Protein AF-A0AAD5LYL3-F1 (afdb_monomer_lite)

Organism: Pythium insidiosum (NCBI:txid114742)

pLDDT: mean 83.2, std 14.3, range [40.5, 97.5]

Foldseek 3Di:
DLLLAQQAQVSVCVNCCQLQPQQWDGKGFPAWDDQDPVFNFWTKTWMKTWTQFLDNPAFTEIFTWIKIKHKDFDCPDPDDPDDPDTPPWMKIWIWIWGDDDPPDDDDDVVNSYDYWTWHRWTWMWTQDPDDRDIDIDTDTDIDDPPDPDDDPRNVSVVVSSVVSNVCVVVVVVVVVVVPDDDQDVVQVPPPDPDRPVVVVVVVVVD

Secondary structure (DSSP, 8-state):
-TTT---SHHHHHHHHHHHHGGGEEEEEEEEEPPPPSS-TT-EEEEEEEEE--SSTTSPEEEEEEEEEEEEEEEESSTT-TT---EEEEEEEEEEEEE---TT-PPPPGGG-EEE-EE-SEEEEEEE-SSTT-EEEEEE--EE-TT-SS--HHHHHHHHHHHHHHTTHHHHHHHHHHHHS----TTTT--BTTB-HHHHHHHHTT-

Sequence (206 aa):
MNLLKMDSTAKMRDVMGEIFGTMFLDGVVLYKSKDSATRSHESLSVNWMALQSSKPHLPHRDYVFLRYGDVFEKNADNGSVYGSSGSGLYVGASIWESIELDGCAPLPASQNVVRLRLRRCGIVVEEMNHEDSLKISLFLSESHSGRATVSSLTKQWMTKMVSCVTMISDIMVSKALASQNILTKKQFVKDGITCHICQVLRDEER

Structure (mmCIF, N/CA/C/O backbone):
data_AF-A0AAD5LYL3-F1
#
_entry.id   AF-A0AAD5LYL3-F1
#
loop_
_atom_site.group_PDB
_atom_site.id
_atom_site.type_symbol
_atom_site.label_atom_id
_atom_site.label_alt_id
_atom_site.label_comp_id
_atom_site.label_asym_id
_atom_site.label_entity_id
_atom_site.label_seq_id
_atom_site.pdbx_PDB_ins_code
_atom_site.Cartn_x
_atom_site.Cartn_y
_atom_site.Cartn_z
_atom_site.occupancy
_atom_site.B_iso_or_equiv
_atom_site.auth_seq_id
_atom_site.auth_comp_id
_atom_site.auth_asym_id
_atom_site.auth_atom_id
_atom_site.pdbx_PDB_model_num
ATOM 1 N N . MET A 1 1 ? -10.529 0.053 13.237 1.00 53.41 1 MET A N 1
ATOM 2 C CA . MET A 1 1 ? -9.446 0.381 12.274 1.00 53.41 1 MET A CA 1
ATOM 3 C C . MET A 1 1 ? -8.911 -0.861 11.540 1.00 53.41 1 MET A C 1
ATOM 5 O O . MET A 1 1 ? -7.722 -1.154 11.583 1.00 53.41 1 MET A O 1
ATOM 9 N N . ASN A 1 2 ? -9.768 -1.593 10.818 1.00 63.22 2 ASN A N 1
ATOM 10 C CA . ASN A 1 2 ? -9.350 -2.818 10.111 1.00 63.22 2 ASN A CA 1
ATOM 11 C C . ASN A 1 2 ? -8.622 -2.548 8.785 1.00 63.22 2 ASN A C 1
ATOM 13 O O . ASN A 1 2 ? -7.826 -3.380 8.369 1.00 63.22 2 ASN A O 1
ATOM 17 N N . LEU A 1 3 ? -8.849 -1.383 8.163 1.00 71.69 3 LEU A N 1
ATOM 18 C CA . LEU A 1 3 ? -8.197 -0.983 6.909 1.00 71.69 3 LEU A CA 1
ATOM 19 C C . LEU A 1 3 ? -6.682 -0.897 7.037 1.00 71.69 3 LEU A C 1
ATOM 21 O O . LEU A 1 3 ? -5.964 -1.262 6.115 1.00 71.69 3 LEU A O 1
ATOM 25 N N . LEU A 1 4 ? -6.181 -0.451 8.191 1.00 76.81 4 LEU A N 1
ATOM 26 C CA . LEU A 1 4 ? -4.746 -0.405 8.367 1.00 76.81 4 LEU A CA 1
ATOM 27 C C . LEU A 1 4 ? -4.190 -1.818 8.495 1.00 76.81 4 LEU A C 1
ATOM 29 O O . LEU A 1 4 ? -3.131 -2.030 7.958 1.00 76.81 4 LEU A O 1
ATOM 33 N N . LYS A 1 5 ? -4.837 -2.828 9.083 1.00 83.50 5 LYS A N 1
ATOM 34 C CA . LYS A 1 5 ? -4.205 -4.143 9.334 1.00 83.50 5 LYS A CA 1
ATOM 35 C C . LYS A 1 5 ? -4.294 -5.094 8.117 1.00 83.50 5 LYS A C 1
ATOM 37 O O . LYS A 1 5 ? -5.344 -5.664 7.838 1.00 83.50 5 LYS A O 1
ATOM 42 N N . MET A 1 6 ? -3.174 -5.315 7.417 1.00 87.44 6 MET A N 1
ATOM 43 C CA . MET A 1 6 ? -3.077 -6.078 6.150 1.00 87.44 6 MET A CA 1
ATOM 44 C C . MET A 1 6 ? -2.214 -7.336 6.316 1.00 87.44 6 MET A C 1
ATOM 46 O O . MET A 1 6 ? -1.226 -7.543 5.624 1.00 87.44 6 MET A O 1
ATOM 50 N N . ASP A 1 7 ? -2.571 -8.160 7.292 1.00 85.75 7 ASP A N 1
ATOM 51 C CA . ASP A 1 7 ? -1.733 -9.268 7.774 1.00 85.75 7 ASP A CA 1
ATOM 52 C C . ASP A 1 7 ? -1.762 -10.534 6.909 1.00 85.75 7 ASP A C 1
ATOM 54 O O . ASP A 1 7 ? -1.005 -11.471 7.153 1.00 85.75 7 ASP A O 1
ATOM 58 N N . SER A 1 8 ? -2.684 -10.609 5.951 1.00 93.12 8 SER A N 1
ATOM 59 C CA . SER A 1 8 ? -2.835 -11.748 5.049 1.00 93.12 8 SER A CA 1
ATOM 60 C C . SER A 1 8 ? -2.974 -11.267 3.615 1.00 93.12 8 SER A C 1
ATOM 62 O O . SER A 1 8 ? -3.476 -10.170 3.370 1.00 93.12 8 SER A O 1
ATOM 64 N N . THR A 1 9 ? -2.588 -12.112 2.660 1.00 96.25 9 THR A N 1
ATOM 65 C CA . THR A 1 9 ? -2.711 -11.815 1.225 1.00 96.25 9 THR A CA 1
ATOM 66 C C . THR A 1 9 ? -4.135 -11.419 0.837 1.00 96.25 9 THR A C 1
ATOM 68 O O . THR A 1 9 ? -4.321 -10.463 0.094 1.00 96.25 9 THR A O 1
ATOM 71 N N . ALA A 1 10 ? -5.152 -12.087 1.392 1.00 94.94 10 ALA A N 1
ATOM 72 C CA . ALA A 1 10 ? -6.547 -11.736 1.138 1.00 94.94 10 ALA A CA 1
ATOM 73 C C . ALA A 1 10 ? -6.883 -10.314 1.620 1.00 94.94 10 ALA A C 1
ATOM 75 O O . ALA A 1 10 ? -7.434 -9.529 0.856 1.00 94.94 10 ALA A O 1
ATOM 76 N N . LYS A 1 11 ? -6.493 -9.954 2.853 1.00 92.00 11 LYS A N 1
ATOM 77 C CA . LYS A 1 11 ? -6.729 -8.608 3.401 1.00 92.00 11 LYS A CA 1
ATOM 78 C C . LYS A 1 11 ? -5.933 -7.536 2.665 1.00 92.00 11 LYS A C 1
ATOM 80 O O . LYS A 1 11 ? -6.444 -6.447 2.451 1.00 92.00 11 LYS A O 1
ATOM 85 N N . MET A 1 12 ? -4.693 -7.833 2.284 1.00 93.50 12 MET A N 1
ATOM 86 C CA . MET A 1 12 ? -3.868 -6.913 1.507 1.00 93.50 12 MET A CA 1
ATOM 87 C C . MET A 1 12 ? -4.504 -6.624 0.146 1.00 93.50 12 MET A C 1
ATOM 89 O O . MET A 1 12 ? -4.620 -5.461 -0.221 1.00 93.50 12 MET A O 1
ATOM 93 N N . ARG A 1 13 ? -4.932 -7.662 -0.583 1.00 95.69 13 ARG A N 1
ATOM 94 C CA . ARG A 1 13 ? -5.602 -7.508 -1.883 1.00 95.69 13 ARG A CA 1
ATOM 95 C C . ARG A 1 13 ? -6.898 -6.725 -1.770 1.00 95.69 13 ARG A C 1
ATOM 97 O O . ARG A 1 13 ? -7.132 -5.849 -2.589 1.00 95.69 13 ARG A O 1
ATOM 104 N N . ASP A 1 14 ? -7.695 -7.023 -0.750 1.00 91.81 14 ASP A N 1
ATOM 105 C CA . ASP A 1 14 ? -8.941 -6.317 -0.467 1.00 91.81 14 ASP A CA 1
ATOM 106 C C . ASP A 1 14 ? -8.685 -4.824 -0.208 1.00 91.81 14 ASP A C 1
ATOM 108 O O . ASP A 1 14 ? -9.160 -3.966 -0.944 1.00 91.81 14 ASP A O 1
ATOM 112 N N . VAL A 1 15 ? -7.835 -4.500 0.770 1.00 90.38 15 VAL A N 1
ATOM 113 C CA . VAL A 1 15 ? -7.552 -3.109 1.154 1.00 90.38 15 VAL A CA 1
ATOM 114 C C . VAL A 1 15 ? -6.852 -2.331 0.039 1.00 90.38 15 VAL A C 1
ATOM 116 O O . VAL A 1 15 ? -7.272 -1.227 -0.293 1.00 90.38 15 VAL A O 1
ATOM 119 N N . MET A 1 16 ? -5.778 -2.868 -0.543 1.00 92.50 16 MET A N 1
ATOM 120 C CA . MET A 1 16 ? -5.034 -2.163 -1.594 1.00 92.50 16 MET A CA 1
ATOM 121 C C . MET A 1 16 ? -5.837 -2.072 -2.893 1.00 92.50 16 MET A C 1
ATOM 123 O O . MET A 1 16 ? -5.742 -1.064 -3.591 1.00 92.50 16 MET A O 1
ATOM 127 N N . GLY A 1 17 ? -6.642 -3.093 -3.199 1.00 93.00 17 GLY A N 1
ATOM 128 C CA . GLY A 1 17 ? -7.552 -3.099 -4.340 1.00 93.00 17 GLY A CA 1
ATOM 129 C C . GLY A 1 17 ? -8.652 -2.053 -4.209 1.00 93.00 17 GLY A C 1
ATOM 130 O O . GLY A 1 17 ? -8.960 -1.378 -5.184 1.00 93.00 17 GLY A O 1
ATOM 131 N N . GLU A 1 18 ? -9.188 -1.839 -3.009 1.00 90.25 18 GLU A N 1
ATOM 132 C CA . GLU A 1 18 ? -10.116 -0.737 -2.760 1.00 90.25 18 GLU A CA 1
ATOM 133 C C . GLU A 1 18 ? -9.414 0.621 -2.850 1.00 90.25 18 GLU A C 1
ATOM 135 O O . GLU A 1 18 ? -9.860 1.491 -3.594 1.00 90.25 18 GLU A O 1
ATOM 140 N N . ILE A 1 19 ? -8.291 0.800 -2.144 1.00 89.31 19 ILE A N 1
ATOM 141 C CA . ILE A 1 19 ? -7.596 2.094 -2.062 1.00 89.31 19 ILE A CA 1
ATOM 142 C C . ILE A 1 19 ? -7.086 2.553 -3.425 1.00 89.31 19 ILE A C 1
ATOM 144 O O . ILE A 1 19 ? -7.150 3.742 -3.712 1.00 89.31 19 ILE A O 1
ATOM 148 N N . PHE A 1 20 ? -6.550 1.651 -4.250 1.00 91.38 20 PHE A N 1
ATOM 149 C CA . PHE A 1 20 ? -5.921 2.002 -5.527 1.00 91.38 20 PHE A CA 1
ATOM 150 C C . PHE A 1 20 ? -6.756 1.608 -6.752 1.00 91.38 20 PHE A C 1
ATOM 152 O O . PHE A 1 20 ? -6.420 1.993 -7.877 1.00 91.38 20 PHE A O 1
ATOM 159 N N . GLY A 1 21 ? -7.860 0.881 -6.569 1.00 90.94 21 GLY A N 1
ATOM 160 C CA . GLY A 1 21 ? -8.761 0.481 -7.645 1.00 90.94 21 GLY A CA 1
ATOM 161 C C . GLY A 1 21 ? -8.019 -0.213 -8.787 1.00 90.94 21 GLY A C 1
ATOM 162 O O . GLY A 1 21 ? -7.176 -1.081 -8.585 1.00 90.94 21 GLY A O 1
ATOM 163 N N . THR A 1 22 ? -8.283 0.244 -10.012 1.00 91.00 22 THR A N 1
ATOM 164 C CA . THR A 1 22 ? -7.654 -0.285 -11.239 1.00 91.00 22 THR A CA 1
ATOM 165 C C . THR A 1 22 ? -6.130 -0.139 -11.297 1.00 91.00 22 THR A C 1
ATOM 167 O O . THR A 1 22 ? -5.486 -0.819 -12.093 1.00 91.00 22 THR A O 1
ATOM 170 N N . MET A 1 23 ? -5.535 0.724 -10.463 1.00 93.38 23 MET A N 1
ATOM 171 C CA . MET A 1 23 ? -4.080 0.856 -10.386 1.00 93.38 23 MET A CA 1
ATOM 172 C C . MET A 1 23 ? -3.435 -0.328 -9.663 1.00 93.38 23 MET A C 1
ATOM 174 O O . MET A 1 23 ? -2.254 -0.582 -9.888 1.00 93.38 23 MET A O 1
ATOM 178 N N . PHE A 1 24 ? -4.171 -1.040 -8.808 1.00 95.38 24 PHE A N 1
ATOM 179 C CA . PHE A 1 24 ? -3.685 -2.233 -8.127 1.00 95.38 24 PHE A CA 1
ATOM 180 C C . PHE A 1 24 ? -3.851 -3.462 -9.017 1.00 95.38 24 PHE A C 1
ATOM 182 O O . PHE A 1 24 ? -4.957 -3.777 -9.449 1.00 95.38 24 PHE A O 1
ATOM 189 N N . LEU A 1 25 ? -2.743 -4.152 -9.298 1.00 95.50 25 LEU A N 1
ATOM 190 C CA . LEU A 1 25 ? -2.751 -5.366 -10.115 1.00 95.50 25 LEU A CA 1
ATOM 191 C C . LEU A 1 25 ? -2.799 -6.617 -9.240 1.00 95.50 25 LEU A C 1
ATOM 193 O O . LEU A 1 25 ? -3.632 -7.489 -9.464 1.00 95.50 25 LEU A O 1
ATOM 197 N N . ASP A 1 26 ? -1.902 -6.704 -8.255 1.00 96.25 26 ASP A N 1
ATOM 198 C CA . ASP A 1 26 ? -1.875 -7.787 -7.272 1.00 96.25 26 ASP A CA 1
ATOM 199 C C . ASP A 1 26 ? -1.015 -7.402 -6.054 1.00 96.25 26 ASP A C 1
ATOM 201 O O . ASP A 1 26 ? -0.218 -6.458 -6.087 1.00 96.25 26 ASP A O 1
ATOM 205 N N . GLY A 1 27 ? -1.155 -8.162 -4.972 1.00 96.56 27 GLY A N 1
ATOM 206 C CA . GLY A 1 27 ? -0.353 -8.052 -3.767 1.00 96.56 27 GLY A CA 1
ATOM 207 C C . GLY A 1 27 ? -0.328 -9.355 -2.979 1.00 96.56 27 GLY A C 1
ATOM 208 O O . GLY A 1 27 ? -1.298 -10.113 -2.973 1.00 96.56 27 GLY A O 1
ATOM 209 N N . VAL A 1 28 ? 0.796 -9.619 -2.316 1.00 96.50 28 VAL A N 1
ATOM 210 C CA . VAL A 1 28 ? 1.040 -10.826 -1.522 1.00 96.50 28 VAL A CA 1
ATOM 211 C C . VAL A 1 28 ? 1.761 -10.457 -0.232 1.00 96.50 28 VAL A C 1
ATOM 213 O O . VAL A 1 28 ? 2.757 -9.732 -0.252 1.00 96.50 28 VAL A O 1
ATOM 216 N N . VAL A 1 29 ? 1.299 -11.016 0.888 1.00 96.81 29 VAL A N 1
ATOM 217 C CA . VAL A 1 29 ? 2.027 -10.963 2.160 1.00 96.81 29 VAL A CA 1
ATOM 218 C C . VAL A 1 29 ? 3.054 -12.092 2.157 1.00 96.81 29 VAL A C 1
ATOM 220 O O . VAL A 1 29 ? 2.692 -13.265 2.216 1.00 96.81 29 VAL A O 1
ATOM 223 N N . LEU A 1 30 ? 4.333 -11.736 2.059 1.00 95.88 30 LEU A N 1
ATOM 224 C CA . LEU A 1 30 ? 5.456 -12.680 2.034 1.00 95.88 30 LEU A CA 1
ATOM 225 C C . LEU A 1 30 ? 5.816 -13.168 3.439 1.00 95.88 30 LEU A C 1
ATOM 227 O O . LEU A 1 30 ? 6.220 -14.310 3.627 1.00 95.88 30 LEU A O 1
ATOM 231 N N . TYR A 1 31 ? 5.672 -12.289 4.429 1.00 95.44 31 TYR A N 1
ATOM 232 C CA . TYR A 1 31 ? 5.937 -12.594 5.827 1.00 95.44 31 TYR A CA 1
ATOM 233 C C . TYR A 1 31 ? 5.042 -11.748 6.728 1.00 95.44 31 TYR A C 1
ATOM 235 O O . TYR A 1 31 ? 4.839 -10.562 6.466 1.00 95.44 31 TYR A O 1
ATOM 243 N N . LYS A 1 32 ? 4.562 -12.339 7.823 1.00 94.94 32 LYS A N 1
ATOM 244 C CA . LYS A 1 32 ? 3.856 -11.645 8.903 1.00 94.94 32 LYS A CA 1
ATOM 245 C C . LYS A 1 32 ? 4.620 -11.870 10.205 1.00 94.94 32 LYS A C 1
ATOM 247 O O . LYS A 1 32 ? 4.892 -13.013 10.569 1.00 94.94 32 LYS A O 1
ATOM 252 N N . SER A 1 33 ? 4.932 -10.791 10.919 1.00 92.94 33 SER A N 1
ATOM 253 C CA . SER A 1 33 ? 5.444 -10.891 12.283 1.00 92.94 33 SER A CA 1
ATOM 254 C C . SER A 1 33 ? 4.377 -11.446 13.226 1.00 92.94 33 SER A C 1
ATOM 256 O O . SER A 1 33 ? 3.174 -11.302 12.993 1.00 92.94 33 SER A O 1
ATOM 258 N N . LYS A 1 34 ? 4.823 -12.050 14.329 1.00 91.06 34 LYS A N 1
ATOM 259 C CA . LYS A 1 34 ? 3.934 -12.370 15.448 1.00 91.06 34 LYS A CA 1
ATOM 260 C C . LYS A 1 34 ? 3.339 -11.078 16.003 1.00 91.06 34 LYS A C 1
ATOM 262 O O . LYS A 1 34 ? 4.015 -10.047 16.015 1.00 91.06 34 LYS A O 1
ATOM 267 N N . ASP A 1 35 ? 2.084 -11.155 16.433 1.00 88.38 35 ASP A N 1
ATOM 268 C CA . ASP A 1 35 ? 1.412 -10.028 17.069 1.00 88.38 35 ASP A CA 1
ATOM 269 C C . ASP A 1 35 ? 2.133 -9.681 18.386 1.00 88.38 35 ASP A C 1
ATOM 271 O O . ASP A 1 35 ? 2.614 -10.562 19.108 1.00 88.38 35 ASP A O 1
ATOM 275 N N . SER A 1 36 ? 2.248 -8.386 18.666 1.00 85.50 36 SER A N 1
ATOM 276 C CA . SER A 1 36 ? 2.933 -7.875 19.850 1.00 85.50 36 SER A CA 1
ATOM 277 C C . SER A 1 36 ? 2.045 -8.019 21.085 1.00 85.50 36 SER A C 1
ATOM 279 O O . SER A 1 36 ? 0.880 -7.627 21.069 1.00 85.50 36 SER A O 1
ATOM 281 N N . ALA A 1 37 ? 2.589 -8.572 22.173 1.00 84.56 37 ALA A N 1
ATOM 282 C CA . ALA A 1 37 ? 1.845 -8.743 23.424 1.00 84.56 37 ALA A CA 1
ATOM 283 C C . ALA A 1 37 ? 1.569 -7.407 24.135 1.00 84.56 37 ALA A C 1
ATOM 285 O O . ALA A 1 37 ? 0.613 -7.299 24.897 1.00 84.56 37 ALA A O 1
ATOM 286 N N . THR A 1 38 ? 2.408 -6.396 23.895 1.00 84.88 38 THR A N 1
ATOM 287 C CA . THR A 1 38 ? 2.316 -5.076 24.533 1.00 84.88 38 THR A CA 1
ATOM 288 C C . THR A 1 38 ? 1.621 -4.040 23.654 1.00 84.88 38 THR A C 1
ATOM 290 O O . THR A 1 38 ? 1.104 -3.057 24.178 1.00 84.88 38 THR A O 1
ATOM 293 N N . ARG A 1 39 ? 1.584 -4.246 22.330 1.00 83.06 39 ARG A N 1
ATOM 294 C CA . ARG A 1 39 ? 0.970 -3.325 21.361 1.00 83.06 39 ARG A CA 1
ATOM 295 C C . ARG A 1 39 ? -0.056 -4.065 20.508 1.00 83.06 39 ARG A C 1
ATOM 297 O O . ARG A 1 39 ? 0.262 -4.623 19.463 1.00 83.06 39 ARG A O 1
ATOM 304 N N . SER A 1 40 ? -1.310 -4.052 20.948 1.00 84.38 40 SER A N 1
ATOM 305 C CA . SER A 1 40 ? -2.419 -4.785 20.312 1.00 84.38 40 SER A CA 1
ATOM 306 C C . SER A 1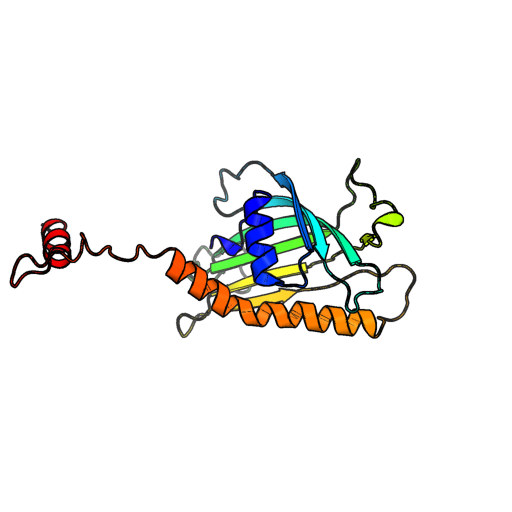 40 ? -2.700 -4.369 18.860 1.00 84.38 40 SER A C 1
ATOM 308 O O . SER A 1 40 ? -3.195 -5.173 18.062 1.00 84.38 40 SER A O 1
ATOM 310 N N . HIS A 1 41 ? -2.393 -3.119 18.510 1.00 86.44 41 HIS A N 1
ATOM 311 C CA . HIS A 1 41 ? -2.619 -2.552 17.182 1.00 86.44 41 HIS A CA 1
ATOM 312 C C . HIS A 1 41 ? -1.399 -2.624 16.259 1.00 86.44 41 HIS A C 1
ATOM 314 O O . HIS A 1 41 ? -1.540 -2.387 15.055 1.00 86.44 41 HIS A O 1
ATOM 320 N N . GLU A 1 42 ? -0.244 -3.028 16.790 1.00 90.56 42 GLU A N 1
ATOM 321 C CA . GLU A 1 42 ? 0.983 -3.158 16.021 1.00 90.56 42 GLU A CA 1
ATOM 322 C C . GLU A 1 42 ? 0.871 -4.330 15.036 1.00 90.56 42 GLU A C 1
ATOM 324 O O . GLU A 1 42 ? 0.425 -5.434 15.362 1.00 90.56 42 GLU A O 1
ATOM 329 N N . SER A 1 43 ? 1.275 -4.085 13.796 1.00 92.00 43 SER A N 1
ATOM 330 C CA . SER A 1 43 ? 1.363 -5.083 12.737 1.00 92.00 43 SER A CA 1
ATOM 331 C C . SER A 1 43 ? 2.599 -4.818 11.892 1.00 92.00 43 SER A C 1
ATOM 333 O O . SER A 1 43 ? 2.829 -3.708 11.414 1.00 92.00 43 SER A O 1
ATOM 335 N N . LEU A 1 44 ? 3.390 -5.864 11.677 1.00 94.12 44 LEU A N 1
ATOM 336 C CA . LEU A 1 44 ? 4.585 -5.823 10.848 1.00 94.12 44 LEU A CA 1
ATOM 337 C C . LEU A 1 44 ? 4.522 -6.950 9.822 1.00 94.12 44 LEU A C 1
ATOM 339 O O . LEU A 1 44 ? 4.297 -8.111 10.169 1.00 94.12 44 LEU A O 1
ATOM 343 N N . SER A 1 45 ? 4.730 -6.617 8.553 1.00 95.81 45 SER A N 1
ATOM 344 C CA . SER A 1 45 ? 4.715 -7.588 7.456 1.00 95.81 45 SER A CA 1
ATOM 345 C C . SER A 1 45 ? 5.680 -7.205 6.341 1.00 95.81 45 SER A C 1
ATOM 347 O O . SER A 1 45 ? 5.963 -6.029 6.127 1.00 95.81 45 SER A O 1
ATOM 349 N N . VAL A 1 46 ? 6.168 -8.200 5.605 1.00 96.81 46 VAL A N 1
ATOM 350 C CA . VAL A 1 46 ? 6.868 -8.000 4.332 1.00 96.81 46 VAL A CA 1
ATOM 351 C C . VAL A 1 46 ? 5.902 -8.328 3.209 1.00 96.81 46 VAL A C 1
ATOM 353 O O . VAL A 1 46 ? 5.245 -9.367 3.234 1.00 96.81 46 VAL A O 1
ATOM 356 N N . ASN A 1 47 ? 5.814 -7.436 2.233 1.00 96.94 47 ASN A N 1
ATOM 357 C CA . ASN A 1 47 ? 4.796 -7.473 1.199 1.00 96.94 47 ASN A CA 1
ATOM 358 C C . ASN A 1 47 ? 5.435 -7.324 -0.176 1.00 96.94 47 ASN A C 1
ATOM 360 O O . ASN A 1 47 ? 6.411 -6.590 -0.339 1.00 96.94 47 ASN A O 1
ATOM 364 N N . TRP A 1 48 ? 4.841 -7.987 -1.160 1.00 97.19 48 TRP A N 1
ATOM 365 C CA . TRP A 1 48 ? 5.055 -7.717 -2.573 1.00 97.19 48 TRP A CA 1
ATOM 366 C C . TRP A 1 48 ? 3.781 -7.113 -3.163 1.00 97.19 48 TRP A C 1
ATOM 368 O O . TRP A 1 48 ? 2.685 -7.560 -2.833 1.00 97.19 48 TRP A O 1
ATOM 378 N N . MET A 1 49 ? 3.906 -6.100 -4.014 1.00 96.69 49 MET A N 1
ATOM 379 C CA . MET A 1 49 ? 2.773 -5.447 -4.675 1.00 96.69 49 MET A CA 1
ATOM 380 C C . MET A 1 49 ? 3.135 -5.067 -6.102 1.00 96.69 49 MET A C 1
ATOM 382 O O . MET A 1 49 ? 4.222 -4.538 -6.328 1.00 96.69 49 MET A O 1
ATOM 386 N N . ALA A 1 50 ? 2.195 -5.252 -7.026 1.00 96.81 50 ALA A N 1
ATOM 387 C CA . ALA A 1 50 ? 2.276 -4.776 -8.397 1.00 96.81 50 ALA A CA 1
ATOM 388 C C . ALA A 1 50 ? 1.217 -3.704 -8.678 1.00 96.81 50 ALA A C 1
ATOM 390 O O . ALA A 1 50 ? 0.040 -3.859 -8.347 1.00 96.81 50 ALA A O 1
ATOM 391 N N . LEU A 1 51 ? 1.644 -2.624 -9.330 1.00 95.75 51 LEU A N 1
ATOM 392 C CA . LEU A 1 51 ? 0.821 -1.485 -9.710 1.00 95.75 51 LEU A CA 1
ATOM 393 C C . LEU A 1 51 ? 0.916 -1.209 -11.212 1.00 95.75 51 LEU A C 1
ATOM 395 O O . LEU A 1 51 ? 1.984 -1.291 -11.829 1.00 95.75 51 LEU A O 1
ATOM 399 N N . GLN A 1 52 ? -0.209 -0.808 -11.797 1.00 95.31 52 GLN A N 1
ATOM 400 C CA . GLN A 1 52 ? -0.298 -0.446 -13.201 1.00 95.31 52 GLN A CA 1
ATOM 401 C C . GLN A 1 52 ? 0.545 0.800 -13.506 1.00 95.31 52 GLN A C 1
ATOM 403 O O . GLN A 1 52 ? 0.695 1.723 -12.696 1.00 95.31 52 GLN A O 1
ATOM 408 N N . SER A 1 53 ? 1.097 0.844 -14.718 1.00 93.25 53 SER A N 1
ATOM 409 C CA . SER A 1 53 ? 1.784 2.034 -15.216 1.00 93.25 53 SER A CA 1
ATOM 410 C C . SER A 1 53 ? 0.816 3.150 -15.614 1.00 93.25 53 SER A C 1
ATOM 412 O O . SER A 1 53 ? -0.392 2.949 -15.709 1.00 93.25 53 SER A O 1
ATOM 414 N N . SER A 1 54 ? 1.324 4.357 -15.883 1.00 89.88 54 SER A N 1
ATOM 415 C CA . SER A 1 54 ? 0.459 5.466 -16.327 1.00 89.88 54 SER A CA 1
ATOM 416 C C . SER A 1 54 ? -0.179 5.221 -17.698 1.00 89.88 54 SER A C 1
ATOM 418 O O . SER A 1 54 ? -1.239 5.799 -17.966 1.00 89.88 54 SER A O 1
ATOM 420 N N . LYS A 1 55 ? 0.439 4.367 -18.531 1.00 88.75 55 LYS A N 1
ATOM 421 C CA . LYS A 1 55 ? -0.035 3.952 -19.860 1.00 88.75 55 LYS A CA 1
ATOM 422 C C . LYS A 1 55 ? 0.094 2.428 -20.050 1.00 88.75 55 LYS A C 1
ATOM 424 O O . LYS A 1 55 ? 1.038 1.857 -19.509 1.00 88.75 55 LYS A O 1
ATOM 429 N N . PRO A 1 56 ? -0.763 1.781 -20.868 1.00 85.12 56 PRO A N 1
ATOM 430 C CA . PRO A 1 56 ? -0.792 0.316 -21.001 1.00 85.12 56 PRO A CA 1
ATOM 431 C C . PRO A 1 56 ? 0.477 -0.327 -21.579 1.00 85.12 56 PRO A C 1
ATOM 433 O O . PRO A 1 56 ? 0.832 -1.428 -21.189 1.00 85.12 56 PRO A O 1
ATOM 436 N N . HIS A 1 57 ? 1.168 0.352 -22.499 1.00 87.50 57 HIS A N 1
ATOM 437 C CA . HIS A 1 57 ? 2.379 -0.171 -23.151 1.00 87.50 57 HIS A CA 1
ATOM 438 C C . HIS A 1 57 ? 3.650 -0.000 -22.308 1.00 87.50 57 HIS A C 1
ATOM 440 O O . HIS A 1 57 ? 4.715 -0.467 -22.701 1.00 87.50 57 HIS A O 1
ATOM 446 N N . LEU A 1 58 ? 3.569 0.728 -21.191 1.00 91.81 58 LEU A N 1
ATOM 447 C CA . LEU A 1 58 ? 4.713 0.943 -20.316 1.00 91.81 58 LEU A CA 1
ATOM 448 C C . LEU A 1 58 ? 4.828 -0.207 -19.317 1.00 91.81 58 LEU A C 1
ATOM 450 O O . LEU A 1 58 ? 3.793 -0.698 -18.853 1.00 91.81 58 LEU A O 1
ATOM 454 N N . PRO A 1 59 ? 6.056 -0.563 -18.906 1.00 93.00 59 PRO A N 1
ATOM 455 C CA . PRO A 1 59 ? 6.242 -1.545 -17.858 1.00 93.00 59 PRO A CA 1
ATOM 456 C C . PRO A 1 59 ? 5.481 -1.153 -16.593 1.00 93.00 59 PRO A C 1
ATOM 458 O O . PRO A 1 59 ? 5.476 0.016 -16.178 1.00 93.00 59 PRO A O 1
ATOM 461 N N . HIS A 1 60 ? 4.807 -2.135 -16.008 1.00 95.31 60 HIS A N 1
ATOM 462 C CA . HIS A 1 60 ? 4.175 -2.014 -14.702 1.00 95.31 60 HIS A CA 1
ATOM 463 C C . HIS A 1 60 ? 5.239 -1.938 -13.608 1.00 95.31 60 HIS A C 1
ATOM 465 O O . HIS A 1 60 ? 6.428 -2.144 -13.856 1.00 95.31 60 HIS A O 1
ATOM 471 N N . ARG A 1 61 ? 4.825 -1.584 -12.398 1.00 94.69 61 ARG A N 1
ATOM 472 C CA . ARG A 1 61 ? 5.738 -1.375 -11.274 1.00 94.69 61 ARG A CA 1
ATOM 473 C C . ARG A 1 61 ? 5.506 -2.461 -10.248 1.00 94.69 61 ARG A C 1
ATOM 475 O O . ARG A 1 61 ? 4.355 -2.672 -9.884 1.00 94.69 61 ARG A O 1
ATOM 482 N N . ASP A 1 62 ? 6.555 -3.109 -9.763 1.00 96.31 62 ASP A N 1
ATOM 483 C CA . ASP A 1 62 ? 6.453 -3.922 -8.554 1.00 96.31 62 ASP A CA 1
ATOM 484 C C . ASP A 1 62 ? 7.366 -3.417 -7.441 1.00 96.31 62 ASP A C 1
ATOM 486 O O . ASP A 1 62 ? 8.374 -2.741 -7.662 1.00 96.31 62 ASP A O 1
ATOM 490 N N . TYR A 1 63 ? 6.971 -3.745 -6.217 1.00 96.75 63 TYR A N 1
ATOM 491 C CA . TYR A 1 63 ? 7.639 -3.327 -4.997 1.00 96.75 63 TYR A CA 1
ATOM 492 C C . TYR A 1 63 ? 7.694 -4.499 -4.035 1.00 96.75 63 TYR A C 1
ATOM 494 O O . TYR A 1 63 ? 6.700 -5.193 -3.842 1.00 96.75 63 TYR A O 1
ATOM 502 N N . VAL A 1 64 ? 8.839 -4.657 -3.377 1.00 97.50 64 VAL A N 1
ATOM 503 C CA . VAL A 1 64 ? 8.969 -5.448 -2.151 1.00 97.50 64 VAL A CA 1
ATOM 504 C C . VAL A 1 64 ? 9.226 -4.468 -1.024 1.00 97.50 64 VAL A C 1
ATOM 506 O O . VAL A 1 64 ? 10.115 -3.618 -1.132 1.00 97.50 64 VAL A O 1
ATOM 509 N N . PHE A 1 65 ? 8.415 -4.522 0.024 1.00 97.25 65 PHE A N 1
ATOM 510 C CA . PHE A 1 65 ? 8.476 -3.541 1.096 1.00 97.25 65 PHE A CA 1
ATOM 511 C C . PHE A 1 65 ? 8.111 -4.126 2.451 1.00 97.25 65 PHE A C 1
ATOM 513 O O . PHE A 1 65 ? 7.240 -4.987 2.583 1.00 97.25 65 PHE A O 1
ATOM 520 N N . LEU A 1 66 ? 8.790 -3.610 3.469 1.00 97.00 66 LEU A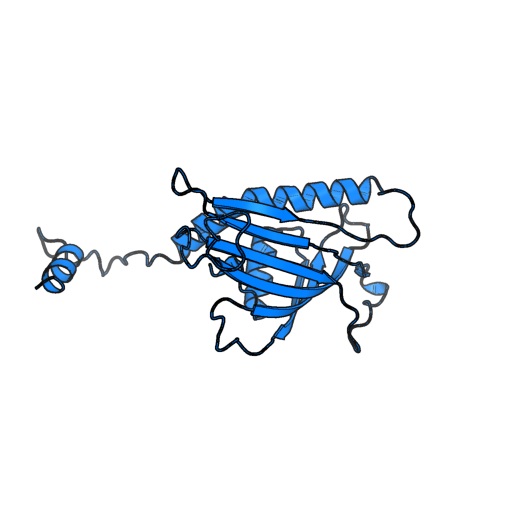 N 1
ATOM 521 C CA . LEU A 1 66 ? 8.367 -3.738 4.845 1.00 97.00 66 LEU A CA 1
ATOM 522 C C . LEU A 1 66 ? 7.196 -2.791 5.062 1.00 97.00 66 LEU A C 1
ATOM 524 O O . LEU A 1 66 ? 7.237 -1.616 4.689 1.00 97.00 66 LEU A O 1
ATOM 528 N N . ARG A 1 67 ? 6.158 -3.312 5.693 1.00 96.12 67 ARG A N 1
ATOM 529 C CA . ARG A 1 67 ? 4.996 -2.559 6.100 1.00 96.12 67 ARG A CA 1
ATOM 530 C C . ARG A 1 67 ? 4.888 -2.620 7.613 1.00 96.12 67 ARG A C 1
ATOM 532 O O . ARG A 1 67 ? 4.761 -3.701 8.181 1.00 96.12 67 ARG A O 1
ATOM 539 N N . TYR A 1 68 ? 4.914 -1.453 8.237 1.00 94.81 68 TYR A N 1
ATOM 540 C CA . TYR A 1 68 ? 4.653 -1.272 9.659 1.00 94.81 68 TYR A CA 1
ATOM 541 C C . TYR A 1 68 ? 3.289 -0.609 9.825 1.00 94.81 68 TYR A C 1
ATOM 543 O O . TYR A 1 68 ? 2.925 0.279 9.059 1.00 94.81 68 TYR A O 1
ATOM 551 N N . GLY A 1 69 ? 2.495 -1.074 10.773 1.00 94.06 69 GLY A N 1
ATOM 552 C CA . GLY A 1 69 ? 1.178 -0.558 11.090 1.00 94.06 69 GLY A CA 1
ATOM 553 C C . GLY A 1 69 ? 1.018 -0.420 12.582 1.00 94.06 69 GLY A C 1
ATOM 554 O O . GLY A 1 69 ? 1.386 -1.348 13.288 1.00 94.06 69 GLY A O 1
ATOM 555 N N . ASP A 1 70 ? 0.460 0.689 13.048 1.00 92.44 70 ASP A N 1
ATOM 556 C CA . ASP A 1 70 ? 0.099 0.821 14.455 1.00 92.44 70 ASP A CA 1
ATOM 557 C C . ASP A 1 70 ? -0.941 1.920 14.678 1.00 92.44 70 ASP A C 1
ATOM 559 O O . ASP A 1 70 ? -1.192 2.743 13.792 1.00 92.44 70 ASP A O 1
ATOM 563 N N . VAL A 1 71 ? -1.531 1.917 15.870 1.00 91.31 71 VAL A N 1
ATOM 564 C CA . VAL A 1 71 ? -2.445 2.940 16.368 1.00 91.31 71 VAL A CA 1
ATOM 565 C C . VAL A 1 71 ? -1.967 3.378 17.738 1.00 91.31 71 VAL A C 1
ATOM 567 O O . VAL A 1 71 ? -1.777 2.550 18.625 1.00 91.31 71 VAL A O 1
ATOM 570 N N . PHE A 1 72 ? -1.783 4.678 17.911 1.00 88.75 72 PHE A N 1
ATOM 571 C CA . PHE A 1 72 ? -1.315 5.260 19.160 1.00 88.75 72 PHE A CA 1
ATOM 572 C C . PHE A 1 72 ? -2.164 6.468 19.534 1.00 88.75 72 PHE A C 1
ATOM 574 O O . PHE A 1 72 ? -2.705 7.159 18.671 1.00 88.75 72 PHE A O 1
ATOM 581 N N . GLU A 1 73 ? -2.291 6.707 20.834 1.00 87.00 73 GLU A N 1
ATOM 582 C CA . GLU A 1 73 ? -2.940 7.906 21.346 1.00 87.00 73 GLU A CA 1
ATOM 583 C C . GLU A 1 73 ? -2.036 9.120 21.105 1.00 87.00 73 GLU A C 1
ATOM 585 O O . GLU A 1 73 ? -0.812 9.065 21.259 1.00 87.00 73 GLU A O 1
ATOM 590 N N . LYS A 1 74 ? -2.638 10.229 20.690 1.00 80.44 74 LYS A N 1
ATOM 591 C CA . LYS A 1 74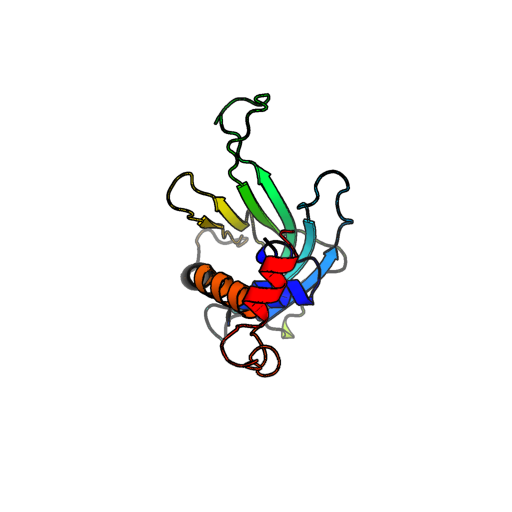 ? -1.951 11.494 20.495 1.00 80.44 74 LYS A CA 1
ATOM 592 C C . LYS A 1 74 ? -1.621 12.084 21.861 1.00 80.44 74 LYS A C 1
ATOM 594 O O . LYS A 1 74 ? -2.511 12.351 22.674 1.00 80.44 74 LYS A O 1
ATOM 599 N N . ASN A 1 75 ? -0.338 12.344 22.086 1.00 71.31 75 ASN A N 1
ATOM 600 C CA . ASN A 1 75 ? 0.104 13.096 23.253 1.00 71.31 75 ASN A CA 1
ATOM 601 C C . ASN A 1 75 ? -0.493 14.508 23.188 1.00 71.31 75 ASN A C 1
ATOM 603 O O . ASN A 1 75 ? -0.359 15.188 22.168 1.00 71.31 75 ASN A O 1
ATOM 607 N N . ALA A 1 76 ? -1.156 14.941 24.264 1.00 58.81 76 ALA A N 1
ATOM 608 C CA . ALA A 1 76 ? -1.762 16.271 24.342 1.00 58.81 76 ALA A CA 1
ATOM 609 C C . ALA A 1 76 ? -0.712 17.399 24.247 1.00 58.81 76 ALA A C 1
ATOM 611 O O . ALA A 1 76 ? -1.016 18.480 23.745 1.00 58.81 76 ALA A O 1
ATOM 612 N N . ASP A 1 77 ? 0.535 17.114 24.636 1.00 57.03 77 ASP A N 1
ATOM 613 C CA . ASP A 1 77 ? 1.6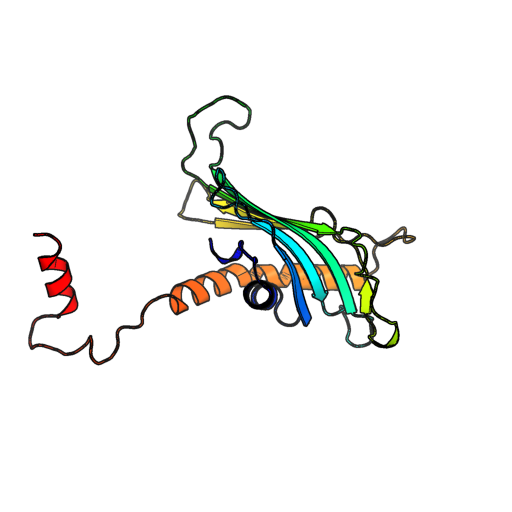47 18.058 24.601 1.00 57.03 77 ASP A CA 1
ATOM 614 C C . ASP A 1 77 ? 2.608 17.763 23.443 1.00 57.03 77 ASP A C 1
ATOM 616 O O . ASP A 1 77 ? 3.345 16.773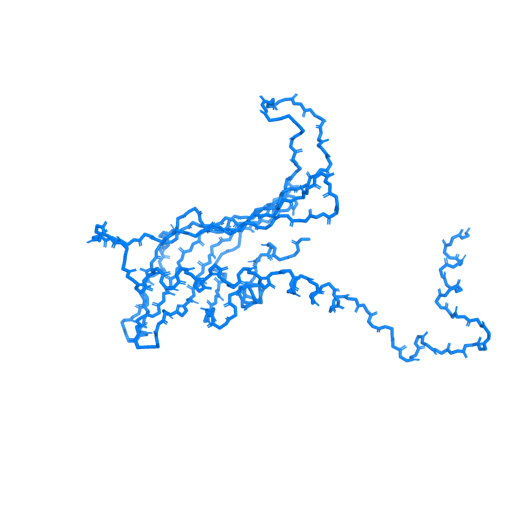 23.445 1.00 57.03 77 ASP A O 1
ATOM 620 N N . ASN A 1 78 ? 2.675 18.685 22.481 1.00 53.44 78 ASN A N 1
ATOM 621 C CA . ASN A 1 78 ? 3.697 18.745 21.429 1.00 53.44 78 ASN A CA 1
ATOM 622 C C . ASN A 1 78 ? 5.111 19.047 21.995 1.00 53.44 78 ASN A C 1
ATOM 624 O O . ASN A 1 78 ? 5.774 19.978 21.537 1.00 53.44 78 ASN A O 1
ATOM 628 N N . GLY A 1 79 ? 5.602 18.303 22.993 1.00 49.03 79 GLY A N 1
ATOM 629 C CA . GLY A 1 79 ? 6.959 18.526 23.512 1.00 49.03 79 GLY A CA 1
ATOM 630 C C . GLY A 1 79 ? 7.389 17.815 24.794 1.00 49.03 79 GLY A C 1
ATOM 631 O O . GLY A 1 79 ? 8.547 17.964 25.175 1.00 49.03 79 GLY A O 1
ATOM 632 N N . SER A 1 80 ? 6.536 17.040 25.465 1.00 44.50 80 SER A N 1
ATOM 633 C CA . SER A 1 80 ? 6.913 16.369 26.717 1.00 44.50 80 SER A CA 1
ATOM 634 C C . SER A 1 80 ? 6.907 14.852 26.553 1.00 44.50 80 SER A C 1
ATOM 636 O O . SER A 1 80 ? 5.868 14.237 26.342 1.00 44.50 80 SER A O 1
ATOM 638 N N . VAL A 1 81 ? 8.088 14.240 26.674 1.00 51.03 81 VAL A N 1
ATOM 639 C CA . VAL A 1 81 ? 8.313 12.781 26.608 1.00 51.03 81 VAL A CA 1
ATOM 640 C C . VAL A 1 81 ? 7.730 12.047 27.838 1.00 51.03 81 VAL A C 1
ATOM 642 O O . VAL A 1 81 ? 7.751 10.822 27.885 1.00 51.03 81 VAL A O 1
ATOM 645 N N . TYR A 1 82 ? 7.172 12.768 28.822 1.00 46.16 82 TYR A N 1
ATOM 646 C CA . TYR A 1 82 ? 6.744 12.212 30.115 1.00 46.16 82 TYR A CA 1
ATOM 647 C C . TYR A 1 82 ? 5.442 12.826 30.672 1.00 46.16 82 TYR A C 1
ATOM 649 O O . TYR A 1 82 ? 5.317 13.028 31.878 1.00 46.16 82 TYR A O 1
ATOM 657 N N . GLY A 1 83 ? 4.464 13.146 29.818 1.00 47.44 83 GLY A N 1
ATOM 658 C CA . GLY A 1 83 ? 3.130 13.583 30.253 1.00 47.44 83 GLY A CA 1
ATOM 659 C C . GLY A 1 83 ? 2.077 12.492 30.056 1.00 47.44 83 GLY A C 1
ATOM 660 O O . GLY A 1 83 ? 1.650 12.263 28.932 1.00 47.44 83 GLY A O 1
ATOM 661 N N . SER A 1 84 ? 1.627 11.844 31.136 1.00 49.22 84 SER A N 1
ATOM 662 C CA . SER A 1 84 ? 0.594 10.783 31.125 1.00 49.22 84 SER A CA 1
ATOM 663 C C . SER A 1 84 ? -0.848 11.281 30.917 1.00 49.22 84 SER A C 1
ATOM 665 O O . SER A 1 84 ? -1.793 10.594 31.297 1.00 49.22 84 SER A O 1
ATOM 667 N N . SER A 1 85 ? -1.039 12.463 30.333 1.00 56.44 85 SER A N 1
ATOM 668 C CA . SER A 1 85 ? -2.366 13.000 30.020 1.00 56.44 85 SER A CA 1
ATOM 669 C C . SER A 1 85 ? -2.582 12.897 28.516 1.00 56.44 85 SER A C 1
ATOM 671 O O . SER A 1 85 ? -2.245 13.807 27.756 1.00 56.44 85 SER A O 1
ATOM 673 N N . GLY A 1 86 ? -3.067 11.736 28.081 1.00 60.66 86 GLY A N 1
ATOM 674 C CA . GLY A 1 86 ? -3.450 11.507 26.694 1.00 60.66 86 GLY A CA 1
ATOM 675 C C . GLY A 1 86 ? -4.591 12.439 26.278 1.00 60.66 86 GLY A C 1
ATOM 676 O O . GLY A 1 86 ? -5.422 12.833 27.098 1.00 60.66 86 GLY A O 1
ATOM 677 N N . SER A 1 87 ? -4.598 12.859 25.012 1.00 70.88 87 SER A N 1
ATOM 678 C CA . SER A 1 87 ? -5.649 13.748 24.495 1.00 70.88 87 SER A CA 1
ATOM 679 C C . SER A 1 87 ? -6.987 13.035 24.259 1.00 70.88 87 SER A C 1
ATOM 681 O O . SER A 1 87 ? -7.961 13.695 23.909 1.00 70.88 87 SER A O 1
ATOM 683 N N . GLY A 1 88 ? -7.040 11.706 24.405 1.00 76.50 88 GLY A N 1
ATOM 684 C CA . GLY A 1 88 ? -8.173 10.875 24.003 1.00 76.50 88 GLY A CA 1
ATOM 685 C C . GLY A 1 88 ? -8.316 10.704 22.487 1.00 76.50 88 GLY A C 1
ATOM 686 O O . GLY A 1 88 ? -9.184 9.952 22.056 1.00 76.50 88 GLY A O 1
ATOM 687 N N . LEU A 1 89 ? -7.482 11.375 21.682 1.00 85.00 89 LEU A N 1
ATOM 688 C CA . LEU A 1 89 ? -7.466 11.250 20.225 1.00 85.00 89 LEU A CA 1
ATOM 689 C C . LEU A 1 89 ? -6.454 10.212 19.761 1.00 85.00 89 LEU A C 1
ATOM 691 O O . LEU A 1 89 ? -5.359 10.115 20.315 1.00 85.00 89 LEU A O 1
ATOM 695 N N . TYR A 1 90 ? -6.757 9.530 18.664 1.00 88.75 90 TYR A N 1
ATOM 696 C CA . TYR A 1 90 ? -5.892 8.504 18.094 1.00 88.75 90 TYR A CA 1
ATOM 697 C C . TYR A 1 90 ? -5.278 8.894 16.748 1.00 88.75 90 TYR A C 1
ATOM 699 O O . TYR A 1 90 ? -5.847 9.619 15.929 1.00 88.75 90 TYR A O 1
ATOM 707 N N . VAL A 1 91 ? -4.086 8.350 16.504 1.00 90.88 91 VAL A N 1
ATOM 708 C CA . VAL A 1 91 ? -3.400 8.383 15.215 1.00 90.88 91 VAL A CA 1
ATOM 709 C C . VAL A 1 91 ? -3.093 6.956 14.786 1.00 90.88 91 VAL A C 1
ATOM 711 O O . VAL A 1 91 ? -2.430 6.196 15.489 1.00 90.88 91 VAL A O 1
ATOM 714 N N . GLY A 1 92 ? -3.570 6.590 13.601 1.00 92.19 92 GLY A N 1
ATOM 715 C CA . GLY A 1 92 ? -3.223 5.352 12.921 1.00 92.19 92 GLY A CA 1
ATOM 716 C C . GLY A 1 92 ? -2.201 5.596 11.824 1.00 92.19 92 GLY A C 1
ATOM 717 O O . GLY A 1 92 ? -2.376 6.492 11.003 1.00 92.19 92 GLY A O 1
ATOM 718 N N . ALA A 1 93 ? -1.168 4.765 11.745 1.00 93.25 93 ALA A N 1
ATOM 719 C CA . ALA A 1 93 ? -0.186 4.824 10.670 1.00 93.25 93 ALA A CA 1
ATOM 720 C C . ALA A 1 93 ? -0.029 3.460 9.994 1.00 93.25 93 ALA A C 1
ATOM 722 O O . ALA A 1 93 ? -0.024 2.417 10.643 1.00 93.25 93 ALA A O 1
ATOM 723 N N . SER A 1 94 ? 0.136 3.466 8.674 1.00 94.62 94 SER A N 1
ATOM 724 C CA . SER A 1 94 ? 0.601 2.329 7.883 1.00 94.62 94 SER A CA 1
ATOM 725 C C . SER A 1 94 ? 1.743 2.793 6.991 1.00 94.62 94 SER A C 1
ATOM 727 O O . SER A 1 94 ? 1.493 3.377 5.942 1.00 94.62 94 SER A O 1
ATOM 729 N N . ILE A 1 95 ? 2.975 2.507 7.396 1.00 95.38 95 ILE A N 1
ATOM 730 C CA . ILE A 1 95 ? 4.212 2.940 6.744 1.00 95.38 95 ILE A CA 1
ATOM 731 C C . ILE A 1 95 ? 4.735 1.824 5.842 1.00 95.38 95 ILE A C 1
ATOM 733 O O . ILE A 1 95 ? 4.736 0.660 6.241 1.00 95.38 95 ILE A O 1
ATOM 737 N N . TRP A 1 96 ? 5.203 2.180 4.649 1.00 96.12 96 TRP A N 1
ATOM 738 C CA . TRP A 1 96 ? 5.752 1.292 3.629 1.00 96.12 96 TRP A CA 1
ATOM 739 C C . TRP A 1 96 ? 7.161 1.742 3.245 1.00 96.12 96 TRP A C 1
ATOM 741 O O . TRP A 1 96 ? 7.373 2.880 2.815 1.00 96.12 96 TRP A O 1
ATOM 751 N N . GLU A 1 97 ? 8.118 0.827 3.357 1.00 96.75 97 GLU A N 1
ATOM 752 C CA . GLU A 1 97 ? 9.524 1.082 3.060 1.00 96.75 97 GLU A CA 1
ATOM 753 C C . GLU A 1 97 ? 10.107 -0.079 2.256 1.00 96.75 97 GLU A C 1
ATOM 755 O O . GLU A 1 97 ? 10.073 -1.228 2.699 1.00 96.75 97 GLU A O 1
ATOM 760 N N . SER A 1 98 ? 10.634 0.196 1.058 1.00 96.94 98 SER A N 1
ATOM 761 C CA . SER A 1 98 ? 11.159 -0.871 0.206 1.00 96.94 98 SER A CA 1
ATOM 762 C C . SER A 1 98 ? 12.447 -1.477 0.745 1.00 96.94 98 SER A C 1
ATOM 764 O O . SER A 1 98 ? 13.438 -0.778 0.979 1.00 96.94 98 SER A O 1
ATOM 766 N N . ILE A 1 99 ? 12.455 -2.804 0.828 1.00 95.56 99 ILE A N 1
ATOM 767 C CA . ILE A 1 99 ? 13.581 -3.600 1.313 1.00 95.56 99 ILE A CA 1
ATOM 768 C C . ILE A 1 99 ? 14.124 -4.499 0.206 1.00 95.56 99 ILE A C 1
ATOM 770 O O . ILE A 1 99 ? 13.439 -4.788 -0.776 1.00 95.56 99 ILE A O 1
ATOM 774 N N . GLU A 1 100 ? 15.361 -4.943 0.383 1.00 92.44 100 GLU A N 1
ATOM 775 C CA . GLU A 1 100 ? 15.918 -6.060 -0.374 1.00 92.44 100 GLU A CA 1
ATOM 776 C C . GLU A 1 100 ? 15.657 -7.337 0.423 1.00 92.44 100 GLU A C 1
ATOM 778 O O . GLU A 1 100 ? 15.842 -7.359 1.639 1.00 92.44 100 GLU A O 1
ATOM 783 N N . LEU A 1 101 ? 15.151 -8.366 -0.253 1.00 91.88 101 LEU A N 1
ATOM 784 C CA . LEU A 1 101 ? 14.782 -9.632 0.363 1.00 91.88 101 LEU A CA 1
ATOM 785 C C . LEU A 1 101 ? 15.373 -10.772 -0.460 1.00 91.88 101 LEU A C 1
ATOM 787 O O . LEU A 1 101 ? 15.062 -10.915 -1.648 1.00 91.88 101 LEU A O 1
ATOM 791 N N . ASP A 1 102 ? 16.194 -11.588 0.191 1.00 90.50 102 ASP A N 1
ATOM 792 C CA . ASP A 1 102 ? 16.782 -12.773 -0.421 1.00 90.50 102 ASP A CA 1
ATOM 793 C C . ASP A 1 102 ? 15.684 -13.730 -0.898 1.00 90.50 102 ASP A C 1
ATOM 795 O O . ASP A 1 102 ? 14.660 -13.927 -0.242 1.00 90.50 102 ASP A O 1
ATOM 799 N N . GLY A 1 103 ? 15.869 -14.300 -2.088 1.00 86.44 103 GLY A N 1
ATOM 800 C CA . GLY A 1 103 ? 14.859 -15.152 -2.723 1.00 86.44 103 GLY A CA 1
ATOM 801 C C . GLY A 1 103 ? 13.679 -14.399 -3.353 1.00 86.44 103 GLY A C 1
ATOM 802 O O . GLY A 1 103 ? 12.808 -15.038 -3.935 1.00 86.44 103 GLY A O 1
ATOM 803 N N . CYS A 1 104 ? 13.655 -13.061 -3.315 1.00 91.06 104 CYS A N 1
ATOM 804 C CA . CYS A 1 104 ? 12.629 -12.240 -3.967 1.00 91.06 104 CYS A CA 1
ATOM 805 C C . CYS A 1 104 ? 13.226 -11.323 -5.048 1.00 91.06 104 CYS A C 1
ATOM 807 O O . CYS A 1 104 ? 13.085 -10.091 -5.029 1.00 91.06 104 CYS A O 1
ATOM 809 N N . ALA A 1 105 ? 13.913 -11.944 -6.009 1.00 90.44 105 ALA A N 1
ATOM 810 C CA . ALA A 1 105 ? 14.494 -11.251 -7.152 1.00 90.44 105 ALA A CA 1
ATOM 811 C C . ALA A 1 105 ? 13.419 -10.514 -7.987 1.00 90.44 105 ALA A C 1
ATOM 813 O O . ALA A 1 105 ? 12.231 -10.853 -7.919 1.00 90.44 105 ALA A O 1
ATOM 814 N N . PRO A 1 106 ? 13.806 -9.491 -8.771 1.00 91.12 106 PRO A N 1
ATOM 815 C CA . PRO A 1 106 ? 12.920 -8.896 -9.765 1.00 91.12 106 PRO A CA 1
ATOM 816 C C . PRO A 1 106 ? 12.340 -9.955 -10.709 1.00 91.12 106 PRO A C 1
ATOM 818 O O . PRO A 1 106 ? 13.010 -10.933 -11.049 1.00 91.12 106 PRO A O 1
ATOM 821 N N . LEU A 1 107 ? 11.094 -9.749 -11.140 1.00 90.38 107 LEU A N 1
ATOM 822 C CA . LEU A 1 107 ? 10.443 -10.653 -12.084 1.00 90.38 107 LEU A CA 1
ATOM 823 C C . LEU A 1 107 ? 11.167 -10.661 -13.445 1.00 90.38 107 LEU A C 1
ATOM 825 O O . LEU A 1 107 ? 11.787 -9.661 -13.820 1.00 90.38 107 LEU A O 1
ATOM 829 N N . PRO A 1 108 ? 11.071 -11.761 -14.218 1.00 90.75 108 PRO A N 1
ATOM 830 C CA . PRO A 1 108 ? 11.647 -11.825 -15.556 1.00 90.75 108 PRO A CA 1
ATOM 831 C C . PRO A 1 108 ? 11.104 -10.726 -16.476 1.00 90.75 108 PRO A C 1
ATOM 833 O O . PRO A 1 108 ? 9.923 -10.380 -16.414 1.00 90.75 108 PRO A O 1
ATOM 836 N N . ALA A 1 109 ? 11.936 -10.248 -17.406 1.00 88.06 109 ALA A N 1
ATOM 837 C CA . ALA A 1 109 ? 11.571 -9.182 -18.346 1.00 88.06 109 ALA A CA 1
ATOM 838 C C . ALA A 1 109 ? 10.320 -9.501 -19.192 1.00 88.06 109 ALA A C 1
ATOM 840 O O . ALA A 1 109 ? 9.604 -8.590 -19.601 1.00 88.06 109 ALA A O 1
ATOM 841 N N . SER A 1 110 ? 10.014 -10.787 -19.404 1.00 90.00 110 SER A N 1
ATOM 842 C CA . SER A 1 110 ? 8.808 -11.243 -20.106 1.00 90.00 110 SER A CA 1
ATOM 843 C C . SER A 1 110 ? 7.499 -10.838 -19.420 1.00 90.00 110 SER A C 1
ATOM 845 O O . SER A 1 110 ? 6.460 -10.838 -20.070 1.00 90.00 110 SER A O 1
ATOM 847 N N . GLN A 1 111 ? 7.533 -10.489 -18.129 1.00 90.50 111 GLN A N 1
ATOM 848 C CA . GLN A 1 111 ? 6.363 -10.027 -17.378 1.00 90.50 111 GLN A CA 1
ATOM 849 C C . GLN A 1 111 ? 6.075 -8.531 -17.573 1.00 90.50 111 GLN A C 1
ATOM 851 O O . GLN A 1 111 ? 5.059 -8.047 -17.088 1.00 90.50 111 GLN A O 1
ATOM 856 N N . ASN A 1 112 ? 6.944 -7.786 -18.273 1.00 92.00 112 ASN A N 1
ATOM 857 C CA . ASN A 1 112 ? 6.809 -6.340 -18.495 1.00 92.00 112 ASN A CA 1
ATOM 858 C C . ASN A 1 112 ? 6.558 -5.543 -17.193 1.00 92.00 112 ASN A C 1
ATOM 860 O O . ASN A 1 112 ? 5.722 -4.639 -17.131 1.00 92.00 112 ASN A O 1
ATOM 864 N N . VAL A 1 113 ? 7.285 -5.900 -16.133 1.00 93.75 113 VAL A N 1
ATOM 865 C CA . VAL A 1 113 ? 7.231 -5.280 -14.802 1.00 93.75 113 VAL A CA 1
ATOM 866 C C . VAL A 1 113 ? 8.643 -4.851 -14.406 1.00 93.75 113 VAL A C 1
ATOM 868 O O . VAL A 1 113 ? 9.614 -5.540 -14.713 1.00 93.75 113 VAL A O 1
ATOM 871 N N . VAL A 1 114 ? 8.765 -3.710 -13.729 1.00 93.19 114 VAL A N 1
ATOM 872 C CA . VAL A 1 114 ? 10.036 -3.168 -13.238 1.00 93.19 114 VAL A CA 1
ATOM 873 C C . VAL A 1 114 ? 9.978 -2.987 -11.725 1.00 93.19 114 VAL A C 1
ATOM 875 O O . VAL A 1 114 ? 9.098 -2.290 -11.213 1.00 93.19 114 VAL A O 1
ATOM 878 N N . ARG A 1 115 ? 10.979 -3.551 -11.036 1.00 94.19 115 ARG A N 1
ATOM 879 C CA . ARG A 1 115 ? 11.175 -3.394 -9.591 1.00 94.19 115 ARG A CA 1
ATOM 880 C C . ARG A 1 115 ? 11.628 -1.985 -9.266 1.00 94.19 115 ARG A C 1
ATOM 882 O O . ARG A 1 115 ? 12.709 -1.561 -9.673 1.00 94.19 115 ARG A O 1
ATOM 889 N N . LEU A 1 116 ? 10.810 -1.281 -8.496 1.00 94.00 116 LEU A N 1
ATOM 890 C CA . LEU A 1 116 ? 11.088 0.064 -8.004 1.00 94.00 116 LEU A CA 1
ATOM 891 C C . LEU A 1 116 ? 11.082 0.075 -6.472 1.00 94.00 116 LEU A C 1
ATOM 893 O O . LEU A 1 116 ? 10.847 -0.944 -5.818 1.00 94.00 116 LEU A O 1
ATOM 897 N N . ARG A 1 117 ? 11.421 1.228 -5.884 1.00 94.19 117 ARG A N 1
ATOM 898 C CA . ARG A 1 117 ? 11.560 1.372 -4.429 1.00 94.19 117 ARG A CA 1
ATOM 899 C C . ARG A 1 117 ? 10.707 2.512 -3.900 1.00 94.19 117 ARG A C 1
ATOM 901 O O . ARG A 1 117 ? 10.925 3.669 -4.262 1.00 94.19 117 ARG A O 1
ATOM 908 N N . LEU A 1 118 ? 9.798 2.168 -2.997 1.00 94.12 118 LEU A N 1
ATOM 909 C CA . LEU A 1 118 ? 9.074 3.101 -2.144 1.00 94.12 118 LEU A CA 1
ATOM 910 C C . LEU A 1 118 ? 9.984 3.573 -1.010 1.00 94.12 118 LEU A C 1
ATOM 912 O O . LEU A 1 118 ? 10.761 2.790 -0.456 1.00 94.12 118 LEU A O 1
ATOM 916 N N . ARG A 1 119 ? 9.876 4.853 -0.661 1.00 93.44 119 ARG A N 1
ATOM 917 C CA . ARG A 1 119 ? 10.594 5.460 0.464 1.00 93.44 119 ARG A CA 1
ATOM 918 C C . ARG A 1 119 ? 9.635 6.275 1.310 1.00 93.44 119 ARG A C 1
ATOM 920 O O . ARG A 1 119 ? 8.996 7.176 0.777 1.00 93.44 119 ARG A O 1
ATOM 927 N N . ARG A 1 120 ? 9.555 6.008 2.615 1.00 92.44 120 ARG A N 1
ATOM 928 C CA . ARG A 1 120 ? 8.701 6.757 3.559 1.00 92.44 120 ARG A CA 1
ATOM 929 C C . ARG A 1 120 ? 7.269 6.928 3.033 1.00 92.44 120 ARG A C 1
ATOM 931 O O . ARG A 1 120 ? 6.696 8.013 3.104 1.00 92.44 120 ARG A O 1
ATOM 938 N N . CYS A 1 121 ? 6.740 5.877 2.415 1.00 94.88 121 CYS A N 1
ATOM 939 C CA . CYS A 1 121 ? 5.390 5.886 1.872 1.00 94.88 121 CYS A CA 1
ATOM 940 C C . CYS A 1 121 ? 4.407 5.413 2.933 1.00 94.88 121 CYS A C 1
ATOM 942 O O . CYS A 1 121 ? 4.811 4.800 3.920 1.00 94.88 121 CYS A O 1
ATOM 944 N N . GLY A 1 122 ? 3.122 5.661 2.727 1.00 93.75 122 GLY A N 1
ATOM 945 C CA . GLY A 1 122 ? 2.104 5.127 3.615 1.00 93.75 122 GLY A CA 1
ATOM 946 C C . GLY A 1 122 ? 0.933 6.054 3.846 1.00 93.75 122 GLY A C 1
ATOM 947 O O . GLY A 1 122 ? 0.855 7.142 3.280 1.00 93.75 122 GLY A O 1
ATOM 948 N N . ILE A 1 123 ? 0.032 5.600 4.708 1.00 92.44 123 ILE A N 1
ATOM 949 C CA . ILE A 1 123 ? -1.188 6.310 5.079 1.00 92.44 123 ILE A CA 1
ATOM 950 C C . ILE A 1 123 ? -1.127 6.643 6.565 1.00 92.44 123 ILE A C 1
ATOM 952 O O . ILE A 1 123 ? -0.801 5.779 7.381 1.00 92.44 123 ILE A O 1
ATOM 956 N N . VAL A 1 124 ? -1.461 7.884 6.901 1.00 92.50 124 VAL A N 1
ATOM 957 C CA . VAL A 1 124 ? -1.660 8.352 8.274 1.00 92.50 124 VAL A CA 1
ATOM 958 C C . VAL A 1 124 ? -3.104 8.815 8.412 1.00 92.50 124 VAL A C 1
ATOM 960 O O . VAL A 1 124 ? -3.593 9.563 7.566 1.00 92.50 124 VAL A O 1
ATOM 963 N N . VAL A 1 125 ? -3.781 8.348 9.453 1.00 91.50 125 VAL A N 1
ATOM 964 C CA . VAL A 1 125 ? -5.155 8.708 9.805 1.00 91.50 125 VAL A CA 1
ATOM 965 C C . VAL A 1 125 ? -5.118 9.349 11.181 1.00 91.50 125 VAL A C 1
ATOM 967 O O . VAL A 1 125 ? -4.657 8.720 12.128 1.00 91.50 125 VAL A O 1
ATOM 970 N N . GLU A 1 126 ? -5.579 10.585 11.286 1.00 91.25 126 GLU A N 1
ATOM 971 C CA . GLU A 1 126 ? -5.573 11.361 12.524 1.00 91.25 126 GLU A CA 1
ATOM 972 C C . GLU A 1 126 ? -7.011 11.717 12.905 1.00 91.25 126 GLU A C 1
ATOM 974 O O . GLU A 1 126 ? -7.762 12.227 12.069 1.00 91.25 126 GLU A O 1
ATOM 979 N N . GLU A 1 127 ? -7.382 11.478 14.160 1.00 90.25 127 GLU A N 1
ATOM 980 C CA . GLU A 1 127 ? -8.588 12.061 14.744 1.00 90.25 127 GLU A CA 1
ATOM 981 C C . GLU A 1 127 ? -8.365 13.545 15.047 1.00 90.25 127 GLU A C 1
ATOM 983 O O . GLU A 1 127 ? -7.301 13.963 15.522 1.00 90.25 127 GLU A O 1
ATOM 988 N N . MET A 1 128 ? -9.371 14.358 14.738 1.00 87.44 128 MET A N 1
ATOM 989 C CA . MET A 1 128 ? -9.324 15.805 14.916 1.00 87.44 128 MET A CA 1
ATOM 990 C C . MET A 1 128 ? -10.122 16.217 16.159 1.00 87.44 128 MET A C 1
ATOM 992 O O . MET A 1 128 ? -11.164 15.647 16.459 1.00 87.44 128 MET A O 1
ATOM 996 N N . ASN A 1 129 ? -9.657 17.258 16.861 1.00 80.00 129 ASN A N 1
ATOM 997 C CA . ASN A 1 129 ? -10.276 17.766 18.099 1.00 80.00 129 ASN A CA 1
ATOM 998 C C . ASN A 1 129 ? -11.715 18.296 17.921 1.00 80.00 129 ASN A C 1
ATOM 1000 O O . ASN A 1 129 ? -12.409 18.527 18.910 1.00 80.00 129 ASN A O 1
ATOM 1004 N N . HIS A 1 130 ? -12.143 18.571 16.688 1.00 68.81 130 HIS A N 1
ATOM 1005 C CA . HIS A 1 130 ? -13.416 19.216 16.390 1.00 68.81 130 HIS A CA 1
ATOM 1006 C C . HIS A 1 130 ? -14.131 18.452 15.260 1.00 68.81 130 HIS A C 1
ATOM 1008 O O . HIS A 1 130 ? -13.504 18.080 14.265 1.00 68.81 130 HIS A O 1
ATOM 1014 N N . GLU A 1 131 ? -15.441 18.245 15.427 1.00 67.50 131 GLU A N 1
ATOM 1015 C CA . GLU A 1 131 ? -16.389 17.740 14.413 1.00 67.50 131 GLU A CA 1
ATOM 1016 C C . GLU A 1 131 ? -16.334 16.246 14.034 1.00 67.50 131 GLU A C 1
ATOM 1018 O O . GLU A 1 131 ? -16.587 15.928 12.875 1.00 67.50 131 GLU A O 1
ATOM 1023 N N . ASP A 1 132 ? -16.022 15.323 14.959 1.00 74.31 132 ASP A N 1
ATOM 1024 C CA . ASP A 1 132 ? -16.005 13.863 14.689 1.00 74.31 132 ASP A CA 1
ATOM 1025 C C . ASP A 1 132 ? -15.310 13.505 13.357 1.00 74.31 132 ASP A C 1
ATOM 1027 O O . ASP A 1 132 ? -15.722 12.618 12.603 1.00 74.31 132 ASP A O 1
ATOM 1031 N N . SER A 1 133 ? -14.264 14.268 13.026 1.00 85.00 133 SER A N 1
ATOM 1032 C CA . SER A 1 133 ? -13.659 14.279 11.702 1.00 85.00 133 SER A CA 1
ATOM 1033 C C . SER A 1 133 ? -12.319 13.551 11.705 1.00 85.00 133 SER A C 1
ATOM 1035 O O . SER A 1 133 ? -11.538 13.607 12.659 1.00 85.00 133 SER A O 1
ATOM 1037 N N . LEU A 1 134 ? -12.048 12.848 10.603 1.00 86.75 134 LEU A N 1
ATOM 1038 C CA . LEU A 1 134 ? -10.795 12.139 10.371 1.00 86.75 134 LEU A CA 1
ATOM 1039 C C . LEU A 1 134 ? -10.006 12.830 9.267 1.00 86.75 134 LEU A C 1
ATOM 1041 O O . LEU A 1 134 ? -10.524 13.088 8.179 1.00 86.75 134 LEU A O 1
ATOM 1045 N N . LYS A 1 135 ? -8.719 13.058 9.510 1.00 89.19 135 LYS A N 1
ATOM 1046 C CA . LYS A 1 135 ? -7.780 13.525 8.493 1.00 89.19 135 LYS A CA 1
ATOM 1047 C C . LYS A 1 135 ? -6.957 12.352 7.981 1.00 89.19 135 LYS A C 1
ATOM 1049 O O . LYS A 1 135 ? -6.237 11.710 8.739 1.00 89.19 135 LYS A O 1
ATOM 1054 N N . ILE A 1 136 ? -7.024 12.101 6.676 1.00 88.50 136 ILE A N 1
ATOM 1055 C CA . ILE A 1 136 ? -6.289 11.020 6.011 1.00 88.50 136 ILE A CA 1
ATOM 1056 C C . ILE A 1 136 ? -5.209 11.629 5.118 1.00 88.50 136 ILE A C 1
ATOM 1058 O O . ILE A 1 136 ? -5.499 12.445 4.247 1.00 88.50 136 ILE A O 1
ATOM 1062 N N . SER A 1 137 ? -3.958 11.227 5.327 1.00 90.31 137 SER A N 1
ATOM 1063 C CA . SER A 1 137 ? -2.799 11.692 4.560 1.00 90.31 137 SER A CA 1
ATOM 1064 C C . SER A 1 137 ? -2.105 10.510 3.887 1.00 90.31 137 SER A C 1
ATOM 1066 O O . SER A 1 137 ? -1.713 9.566 4.569 1.00 90.31 137 SER A O 1
ATOM 1068 N N . LEU A 1 138 ? -1.915 10.569 2.564 1.00 90.00 138 LEU A N 1
ATOM 1069 C CA . LEU A 1 138 ? -1.054 9.639 1.825 1.00 90.00 138 LEU A CA 1
ATOM 1070 C C . LEU A 1 138 ? 0.305 10.292 1.565 1.00 90.00 138 LEU A C 1
ATOM 1072 O O . LEU A 1 138 ? 0.388 11.372 0.982 1.00 90.00 138 LEU A O 1
ATOM 1076 N N . PHE A 1 139 ? 1.368 9.573 1.900 1.00 92.75 139 PHE A N 1
ATOM 1077 C CA . PHE A 1 139 ? 2.735 9.901 1.524 1.00 92.75 139 PHE A CA 1
ATOM 1078 C C . PHE A 1 139 ? 3.198 8.928 0.440 1.00 92.75 139 PHE A C 1
ATOM 1080 O O . PHE A 1 139 ? 3.111 7.710 0.607 1.00 92.75 139 PHE A O 1
ATOM 1087 N N . LEU A 1 140 ? 3.694 9.462 -0.677 1.00 91.12 140 LEU A N 1
ATOM 1088 C CA . LEU A 1 140 ? 4.193 8.666 -1.795 1.00 91.12 140 LEU A CA 1
ATOM 1089 C C . LEU A 1 140 ? 5.508 9.248 -2.316 1.00 91.12 140 LEU A C 1
ATOM 1091 O O . LEU A 1 140 ? 5.576 10.401 -2.739 1.00 91.12 140 LEU A O 1
ATOM 1095 N N . SER A 1 141 ? 6.551 8.427 -2.317 1.00 91.44 141 SER A N 1
ATOM 1096 C CA . SER A 1 141 ? 7.866 8.750 -2.858 1.00 91.44 141 SER A CA 1
ATOM 1097 C C . SER A 1 141 ? 8.483 7.500 -3.476 1.00 91.44 141 SER A C 1
ATOM 1099 O O . SER A 1 141 ? 8.603 6.461 -2.827 1.00 91.44 141 SER A O 1
ATOM 1101 N N . GLU A 1 142 ? 8.881 7.610 -4.740 1.00 89.75 142 GLU A N 1
ATOM 1102 C CA . GLU A 1 142 ? 9.478 6.526 -5.514 1.00 89.75 142 GLU A CA 1
ATOM 1103 C C . GLU A 1 142 ? 10.884 6.919 -5.973 1.00 89.75 142 GLU A C 1
ATOM 1105 O O . GLU A 1 142 ? 11.077 7.923 -6.668 1.00 89.75 142 GLU A O 1
ATOM 1110 N N . SER A 1 143 ? 11.875 6.107 -5.609 1.00 85.44 143 SER A N 1
ATOM 1111 C CA . SER A 1 143 ? 13.255 6.318 -6.039 1.00 85.44 143 SER A CA 1
ATOM 1112 C C . SER A 1 143 ? 13.465 5.827 -7.470 1.00 85.44 143 SER A C 1
ATOM 1114 O O . SER A 1 143 ? 13.107 4.699 -7.807 1.00 85.44 143 SER A O 1
ATOM 1116 N N . HIS A 1 144 ? 14.096 6.665 -8.293 1.00 80.69 144 HIS A N 1
ATOM 1117 C CA . HIS A 1 144 ? 14.515 6.333 -9.653 1.00 80.69 144 HIS A CA 1
ATOM 1118 C C . HIS A 1 144 ? 16.031 6.510 -9.749 1.00 80.69 144 HIS A C 1
ATOM 1120 O O . HIS A 1 144 ? 16.525 7.634 -9.854 1.00 80.69 144 HIS A O 1
ATOM 1126 N N . SER A 1 145 ? 16.784 5.411 -9.692 1.00 73.69 145 SER A N 1
ATOM 1127 C CA . SER A 1 145 ? 18.241 5.466 -9.820 1.00 73.69 145 SER A CA 1
ATOM 1128 C C . SER A 1 145 ? 18.654 6.008 -11.193 1.00 73.69 145 SER A C 1
ATOM 1130 O O . SER A 1 145 ? 18.031 5.728 -12.217 1.00 73.69 145 SER A O 1
ATOM 1132 N N . GLY A 1 146 ? 19.707 6.829 -11.213 1.00 74.31 146 GLY A N 1
ATOM 1133 C CA . GLY A 1 146 ? 20.312 7.326 -12.452 1.00 74.31 146 GLY A CA 1
ATOM 1134 C C . GLY A 1 146 ? 19.516 8.398 -13.206 1.00 74.31 146 GLY A C 1
ATOM 1135 O O . GLY A 1 146 ? 19.884 8.730 -14.329 1.00 74.31 146 GLY A O 1
ATOM 1136 N N . ARG A 1 147 ? 18.445 8.963 -12.627 1.00 75.31 147 ARG A N 1
ATOM 1137 C CA . ARG A 1 147 ? 17.704 10.086 -13.229 1.00 75.31 147 ARG A CA 1
ATOM 1138 C C . ARG A 1 147 ? 17.789 11.331 -12.355 1.00 75.31 147 ARG A C 1
ATOM 1140 O O . ARG A 1 147 ? 17.376 11.308 -11.203 1.00 75.31 147 ARG A O 1
ATOM 1147 N N . ALA A 1 148 ? 18.268 12.433 -12.932 1.00 74.44 148 ALA A N 1
ATOM 1148 C CA . ALA A 1 148 ? 18.324 13.729 -12.253 1.00 74.44 148 ALA A CA 1
ATOM 1149 C C . ALA A 1 148 ? 16.942 14.397 -12.118 1.00 74.44 148 ALA A C 1
ATOM 1151 O O . ALA A 1 148 ? 16.742 15.236 -11.244 1.00 74.44 148 ALA A O 1
ATOM 1152 N N . THR A 1 149 ? 15.981 14.041 -12.979 1.00 81.62 149 THR A N 1
ATOM 1153 C CA . THR A 1 149 ? 14.645 14.650 -13.010 1.00 81.62 149 THR A CA 1
ATOM 1154 C C . THR A 1 149 ? 13.534 13.604 -13.088 1.00 81.62 149 THR A C 1
ATOM 1156 O O . THR A 1 149 ? 13.681 12.523 -13.665 1.00 81.62 149 THR A O 1
ATOM 1159 N N . VAL A 1 150 ? 12.383 13.940 -12.500 1.00 83.88 150 VAL A N 1
ATOM 1160 C CA . VAL A 1 150 ? 11.181 13.098 -12.526 1.00 83.88 150 VAL A CA 1
ATOM 1161 C C . VAL A 1 150 ? 10.481 13.239 -13.878 1.00 83.88 150 VAL A C 1
ATOM 1163 O O . VAL A 1 150 ? 10.102 14.343 -14.278 1.00 83.88 150 VAL A O 1
ATOM 1166 N N . SER A 1 151 ? 10.271 12.113 -14.566 1.00 87.56 151 SER A N 1
ATOM 1167 C CA . SER A 1 151 ? 9.620 12.090 -15.882 1.00 87.56 151 SER A CA 1
ATOM 1168 C C . SER A 1 151 ? 8.153 12.536 -15.818 1.00 87.56 151 SER A C 1
ATOM 1170 O O . SER A 1 151 ? 7.480 12.351 -14.802 1.00 87.56 151 SER A O 1
ATOM 1172 N N . SER A 1 152 ? 7.616 13.070 -16.920 1.00 91.06 152 SER A N 1
ATOM 1173 C CA . SER A 1 152 ? 6.188 13.417 -17.026 1.00 91.06 152 SER A CA 1
ATOM 1174 C C . SER A 1 152 ? 5.273 12.208 -16.795 1.00 91.06 152 SER A C 1
ATOM 1176 O O . SER A 1 152 ? 4.233 12.335 -16.153 1.00 91.06 152 SER A O 1
ATOM 1178 N N . LEU A 1 153 ? 5.692 11.021 -17.241 1.00 90.88 153 LEU A N 1
ATOM 1179 C CA . LEU A 1 153 ? 4.974 9.760 -17.041 1.00 90.88 153 LEU A CA 1
ATOM 1180 C C . LEU A 1 153 ? 4.929 9.339 -15.569 1.00 90.88 153 LEU A C 1
ATOM 1182 O O . LEU A 1 153 ? 3.900 8.832 -15.120 1.00 90.88 153 LEU A O 1
ATOM 1186 N N . THR A 1 154 ? 6.019 9.562 -14.826 1.00 90.31 154 THR A N 1
ATOM 1187 C CA . THR A 1 154 ? 6.072 9.340 -13.373 1.00 90.31 154 THR A CA 1
ATOM 1188 C C . THR A 1 154 ? 5.153 10.326 -12.661 1.00 90.31 154 THR A C 1
ATOM 1190 O O . THR A 1 154 ? 4.341 9.901 -11.847 1.00 90.31 154 THR A O 1
ATOM 1193 N N . LYS A 1 155 ? 5.202 11.620 -13.013 1.00 91.31 155 LYS A N 1
ATOM 1194 C CA . LYS A 1 155 ? 4.301 12.636 -12.439 1.00 91.31 155 LYS A CA 1
ATOM 1195 C C . LYS A 1 155 ? 2.835 12.264 -12.654 1.00 91.31 155 LYS A C 1
ATOM 1197 O O . LYS A 1 155 ? 2.076 12.223 -11.696 1.00 91.31 155 LYS A O 1
ATOM 1202 N N . GLN A 1 156 ? 2.462 11.907 -13.885 1.00 93.38 156 GLN A N 1
ATOM 1203 C CA . GLN A 1 156 ? 1.102 11.476 -14.215 1.00 93.38 156 GLN A CA 1
ATOM 1204 C C . GLN A 1 156 ? 0.673 10.249 -13.403 1.00 93.38 156 GLN A C 1
ATOM 1206 O O . GLN A 1 156 ? -0.462 10.182 -12.938 1.00 93.38 156 GLN A O 1
ATOM 1211 N N . TRP A 1 157 ? 1.567 9.272 -13.233 1.00 93.38 157 TRP A N 1
ATOM 1212 C CA . TRP A 1 157 ? 1.285 8.105 -12.406 1.00 93.38 157 TRP A CA 1
ATOM 1213 C C . TRP A 1 157 ? 1.082 8.474 -10.932 1.00 93.38 157 TRP A C 1
ATOM 1215 O O . TRP A 1 157 ? 0.099 8.039 -10.342 1.00 93.38 157 TRP A O 1
ATOM 1225 N N . MET A 1 158 ? 1.945 9.317 -10.357 1.00 91.81 158 MET A N 1
ATOM 1226 C CA . MET A 1 158 ? 1.798 9.776 -8.971 1.00 91.81 158 MET A CA 1
ATOM 1227 C C . MET A 1 158 ? 0.487 10.542 -8.768 1.00 91.81 158 MET A C 1
ATOM 1229 O O . MET A 1 158 ? -0.195 10.317 -7.775 1.00 91.81 158 MET A O 1
ATOM 1233 N N . THR A 1 159 ? 0.085 11.389 -9.723 1.00 92.00 159 THR A N 1
ATOM 1234 C CA . THR A 1 159 ? -1.215 12.078 -9.677 1.00 92.00 159 THR A CA 1
ATOM 1235 C C . THR A 1 159 ? -2.378 11.088 -9.662 1.00 92.00 159 THR A C 1
ATOM 1237 O O . THR A 1 159 ? -3.294 11.256 -8.863 1.00 92.00 159 THR A O 1
ATOM 1240 N N . LYS A 1 160 ? -2.326 10.028 -10.484 1.00 92.06 160 LYS A N 1
ATOM 1241 C CA . LYS A 1 160 ? -3.337 8.958 -10.453 1.00 92.06 160 LYS A CA 1
ATOM 1242 C C . LYS A 1 160 ? -3.363 8.257 -9.093 1.00 92.06 160 LYS A C 1
ATOM 1244 O O . LYS A 1 160 ? -4.431 8.137 -8.510 1.00 92.06 160 LYS A O 1
ATOM 1249 N N . MET A 1 161 ? -2.206 7.878 -8.553 1.00 90.62 161 MET A N 1
ATOM 1250 C CA . MET A 1 161 ? -2.113 7.234 -7.236 1.00 90.62 161 MET A CA 1
ATOM 1251 C C . MET A 1 161 ? -2.713 8.091 -6.116 1.00 90.62 161 MET A C 1
ATOM 1253 O O . MET A 1 161 ? -3.480 7.588 -5.302 1.00 90.62 161 MET A O 1
ATOM 1257 N N . VAL A 1 162 ? -2.404 9.391 -6.094 1.00 87.44 162 VAL A N 1
ATOM 1258 C CA . VAL A 1 162 ? -2.968 10.329 -5.111 1.00 87.44 162 VAL A CA 1
ATOM 1259 C C . VAL A 1 162 ? -4.475 10.496 -5.309 1.00 87.44 162 VAL A C 1
ATOM 1261 O O . VAL A 1 162 ? -5.203 10.555 -4.324 1.00 87.44 162 VAL A O 1
ATOM 1264 N N . SER A 1 163 ? -4.968 10.510 -6.552 1.00 89.19 163 SER A N 1
ATOM 1265 C CA . SER A 1 163 ? -6.411 10.598 -6.813 1.00 89.19 163 SER A CA 1
ATOM 1266 C C . SER A 1 163 ? -7.194 9.394 -6.289 1.00 89.19 163 SER A C 1
ATOM 1268 O O . SER A 1 163 ? -8.341 9.547 -5.902 1.00 89.19 163 SER A O 1
ATOM 1270 N N . CYS A 1 164 ? -6.585 8.209 -6.192 1.00 86.69 164 CYS A N 1
ATOM 1271 C CA . CYS A 1 164 ? -7.271 7.048 -5.626 1.00 86.69 164 CYS A CA 1
ATOM 1272 C C . CYS A 1 164 ? -7.591 7.231 -4.125 1.00 86.69 164 CYS A C 1
ATOM 1274 O O . CYS A 1 164 ? -8.606 6.745 -3.637 1.00 86.69 164 CYS A O 1
ATOM 1276 N N . VAL A 1 165 ? -6.784 8.017 -3.402 1.00 80.31 165 VAL A N 1
ATOM 1277 C CA . VAL A 1 165 ? -6.965 8.294 -1.963 1.00 80.31 165 VAL A CA 1
ATOM 1278 C C . VAL A 1 165 ? -8.238 9.084 -1.683 1.00 80.31 165 VAL A C 1
ATOM 1280 O O . VAL A 1 165 ? -8.815 8.945 -0.607 1.00 80.31 165 VAL A O 1
ATOM 1283 N N . THR A 1 166 ? -8.717 9.887 -2.638 1.00 84.31 166 THR A N 1
ATOM 1284 C CA . THR A 1 166 ? -9.952 10.661 -2.442 1.00 84.31 166 THR A CA 1
ATOM 1285 C C . THR A 1 166 ? -11.180 9.763 -2.302 1.00 84.31 166 THR A C 1
ATOM 1287 O O . THR A 1 166 ? -12.197 10.223 -1.806 1.00 84.31 166 THR A O 1
ATOM 1290 N N . MET A 1 167 ? -11.082 8.489 -2.696 1.00 83.50 167 MET A N 1
ATOM 1291 C CA . MET A 1 167 ? -12.155 7.498 -2.574 1.00 83.50 167 MET A CA 1
ATOM 1292 C C . MET A 1 167 ? -12.179 6.792 -1.210 1.00 83.50 167 MET A C 1
ATOM 1294 O O . MET A 1 167 ? -13.090 6.012 -0.940 1.00 83.50 167 MET A O 1
ATOM 1298 N N . ILE A 1 168 ? -11.189 7.022 -0.336 1.00 84.31 168 ILE A N 1
ATOM 1299 C CA . ILE A 1 168 ? -11.072 6.286 0.935 1.00 84.31 168 ILE A CA 1
ATOM 1300 C C . ILE A 1 168 ? -12.271 6.536 1.854 1.00 84.31 168 ILE A C 1
ATOM 1302 O O . ILE A 1 168 ? -12.713 5.599 2.518 1.00 84.31 168 ILE A O 1
ATOM 1306 N N . SER A 1 169 ? -12.836 7.747 1.873 1.00 83.31 169 SER A N 1
ATOM 1307 C CA . SER A 1 169 ? -14.054 8.036 2.643 1.00 83.31 169 SER A CA 1
ATOM 1308 C C . SER A 1 169 ? -15.210 7.127 2.228 1.00 83.31 169 SER A C 1
ATOM 1310 O O . SER A 1 169 ? -15.858 6.515 3.076 1.00 83.31 169 SER A O 1
ATOM 1312 N N . ASP A 1 170 ? -15.417 6.972 0.922 1.00 85.50 170 ASP A N 1
ATOM 1313 C CA . ASP A 1 170 ? -16.517 6.187 0.364 1.00 85.50 170 ASP A CA 1
ATOM 1314 C C . ASP A 1 170 ? -16.317 4.697 0.642 1.00 85.50 170 ASP A C 1
ATOM 1316 O O . ASP A 1 170 ? -17.265 3.988 0.983 1.00 85.50 170 ASP A O 1
ATOM 1320 N N . ILE A 1 171 ? -15.068 4.227 0.568 1.00 85.06 171 ILE A N 1
ATOM 1321 C CA . ILE A 1 171 ? -14.678 2.861 0.936 1.00 85.06 171 ILE A CA 1
ATOM 1322 C C . ILE A 1 171 ? -14.960 2.609 2.420 1.00 85.06 171 ILE A C 1
ATOM 1324 O O . ILE A 1 171 ? -15.536 1.580 2.775 1.00 85.06 171 ILE A O 1
ATOM 1328 N N . MET A 1 172 ? -14.600 3.551 3.297 1.00 83.62 172 MET A N 1
ATOM 1329 C CA . MET A 1 172 ? -14.852 3.440 4.735 1.00 83.62 172 MET A CA 1
ATOM 1330 C C . MET A 1 172 ? -16.345 3.351 5.042 1.00 83.62 172 MET A C 1
ATOM 1332 O O . MET A 1 172 ? -16.754 2.458 5.786 1.00 83.62 172 MET A O 1
ATOM 1336 N N . VAL A 1 173 ? -17.159 4.225 4.445 1.00 84.69 173 VAL A N 1
ATOM 1337 C CA . VAL A 1 173 ? -18.620 4.202 4.605 1.00 84.69 173 VAL A CA 1
ATOM 1338 C C . VAL A 1 173 ? -19.199 2.899 4.059 1.00 84.69 173 VAL A C 1
ATOM 1340 O O . VAL A 1 173 ? -19.970 2.235 4.748 1.00 84.69 173 VAL A O 1
ATOM 1343 N N . SER A 1 174 ? -18.783 2.478 2.864 1.00 85.88 174 SER A N 1
ATOM 1344 C CA . SER A 1 174 ? -19.253 1.236 2.239 1.00 85.88 174 SER A CA 1
ATOM 1345 C C . SER A 1 174 ? -18.932 0.014 3.097 1.00 85.88 174 SER A C 1
ATOM 1347 O O . SER A 1 174 ? -19.800 -0.831 3.310 1.00 85.88 174 SER A O 1
ATOM 1349 N N . LYS A 1 175 ? -17.723 -0.060 3.666 1.00 83.31 175 LYS A N 1
ATOM 1350 C CA . LYS A 1 175 ? -17.336 -1.129 4.597 1.00 83.31 175 LYS A CA 1
ATOM 1351 C C . LYS A 1 175 ? -18.110 -1.082 5.903 1.00 83.31 175 LYS A C 1
ATOM 1353 O O . LYS A 1 175 ? -18.518 -2.133 6.394 1.00 83.31 175 LYS A O 1
ATOM 1358 N N . ALA A 1 176 ? -18.327 0.109 6.458 1.00 83.56 176 ALA A N 1
ATOM 1359 C CA . ALA A 1 176 ? -19.138 0.268 7.655 1.00 83.56 176 ALA A CA 1
ATOM 1360 C C . ALA A 1 176 ? -20.557 -0.258 7.407 1.00 83.56 176 ALA A C 1
ATOM 1362 O O . ALA A 1 176 ? -21.021 -1.110 8.159 1.00 83.56 176 ALA A O 1
ATOM 1363 N N . LEU A 1 177 ? -21.197 0.153 6.309 1.00 83.44 177 LEU A N 1
ATOM 1364 C CA . LEU A 1 177 ? -22.532 -0.305 5.920 1.00 83.44 177 LEU A CA 1
ATOM 1365 C C . LEU A 1 177 ? -22.579 -1.812 5.630 1.00 83.44 177 LEU A C 1
ATOM 1367 O O . LEU A 1 177 ? -23.499 -2.481 6.085 1.00 83.44 177 LEU A O 1
ATOM 1371 N N . ALA A 1 178 ? -21.584 -2.364 4.933 1.00 82.38 178 ALA A N 1
ATOM 1372 C CA . ALA A 1 178 ? -21.507 -3.799 4.643 1.00 82.38 178 ALA A CA 1
ATOM 1373 C C . ALA A 1 178 ? -21.296 -4.656 5.902 1.00 82.38 178 ALA A C 1
ATOM 1375 O O . ALA A 1 178 ? -21.688 -5.820 5.929 1.00 82.38 178 ALA A O 1
ATOM 1376 N N . SER A 1 179 ? -20.681 -4.088 6.944 1.00 80.75 179 SER A N 1
ATOM 1377 C CA . SER A 1 179 ? -20.524 -4.748 8.243 1.00 80.75 179 SER A CA 1
ATOM 1378 C C . SER A 1 179 ? -21.778 -4.684 9.118 1.00 80.75 179 SER A C 1
ATOM 1380 O O . SER A 1 179 ? -21.861 -5.413 10.106 1.00 80.75 179 SER A O 1
ATOM 1382 N N . GLN A 1 180 ? -22.757 -3.840 8.771 1.00 79.00 180 GLN A N 1
ATOM 1383 C CA . GLN A 1 180 ? -24.034 -3.805 9.473 1.00 79.00 180 GLN A CA 1
ATOM 1384 C C . GLN A 1 180 ? -24.859 -5.032 9.087 1.00 79.00 180 GLN A C 1
ATOM 1386 O O . GLN A 1 180 ? -25.064 -5.329 7.908 1.00 79.00 180 GLN A O 1
ATOM 1391 N N . ASN A 1 181 ? -25.391 -5.729 10.089 1.00 69.50 181 ASN A N 1
ATOM 1392 C CA . ASN A 1 181 ? -26.368 -6.779 9.848 1.00 69.50 181 ASN A CA 1
ATOM 1393 C C . ASN A 1 181 ? -27.652 -6.138 9.319 1.00 69.50 181 ASN A C 1
ATOM 1395 O O . ASN A 1 181 ? -28.388 -5.486 10.061 1.00 69.50 181 ASN A O 1
ATOM 1399 N N . ILE A 1 182 ? -27.938 -6.335 8.034 1.00 68.06 182 ILE A N 1
ATOM 1400 C CA . ILE A 1 182 ? -29.231 -5.958 7.475 1.00 68.06 182 ILE A CA 1
ATOM 1401 C C . ILE A 1 182 ? -30.273 -6.858 8.136 1.00 68.06 182 ILE A C 1
ATOM 1403 O O . ILE A 1 182 ? -30.260 -8.078 7.958 1.00 68.06 182 ILE A O 1
ATOM 1407 N N . LEU A 1 183 ? -31.163 -6.246 8.916 1.00 63.88 183 LEU A N 1
ATOM 1408 C CA . LEU A 1 183 ? -32.272 -6.938 9.557 1.00 63.88 183 LEU A CA 1
ATOM 1409 C C . LEU A 1 183 ? -33.049 -7.739 8.502 1.00 63.88 183 LEU A C 1
ATOM 1411 O O . LEU A 1 183 ? -33.544 -7.204 7.508 1.00 63.88 183 LEU A O 1
ATOM 1415 N N . THR A 1 184 ? -33.129 -9.049 8.694 1.00 62.44 184 THR A N 1
ATOM 1416 C CA . THR A 1 184 ? -33.813 -9.946 7.759 1.00 62.44 184 THR A CA 1
ATOM 1417 C C . THR A 1 184 ? -35.331 -9.813 7.905 1.00 62.44 184 THR A C 1
ATOM 1419 O O . THR A 1 184 ? -35.837 -9.485 8.976 1.00 62.44 184 THR A O 1
ATOM 1422 N N . LYS A 1 185 ? -36.110 -10.143 6.860 1.00 58.56 185 LYS A N 1
ATOM 1423 C CA . LYS A 1 185 ? -37.592 -10.164 6.930 1.00 58.56 185 LYS A CA 1
ATOM 1424 C C . LYS A 1 185 ? -38.145 -10.971 8.119 1.00 58.56 185 LYS A C 1
ATOM 1426 O O . LYS A 1 185 ? -39.229 -10.661 8.593 1.00 58.56 185 LYS A O 1
ATOM 1431 N N . LYS A 1 186 ? -37.405 -11.977 8.605 1.00 57.88 186 LYS A N 1
ATOM 1432 C CA . LYS A 1 186 ? -37.758 -12.779 9.790 1.00 57.88 186 LYS A CA 1
ATOM 1433 C C . LYS A 1 186 ? -37.580 -12.026 11.118 1.00 57.88 186 LYS A C 1
ATOM 1435 O O . LYS A 1 186 ? -38.247 -12.358 12.083 1.00 57.88 186 LYS A O 1
ATOM 1440 N N . GLN A 1 187 ? -36.713 -11.016 11.166 1.00 58.25 187 GLN A N 1
ATOM 1441 C CA . GLN A 1 187 ? -36.553 -10.107 12.312 1.00 58.25 187 GLN A CA 1
ATOM 1442 C C . GLN A 1 187 ? -37.550 -8.935 12.260 1.00 58.25 187 GLN A C 1
ATOM 1444 O O . GLN A 1 187 ? -37.821 -8.309 13.278 1.00 58.25 187 GLN A O 1
ATOM 1449 N N . PHE A 1 188 ? -38.143 -8.680 11.088 1.00 57.69 188 PHE A N 1
ATOM 1450 C CA . PHE A 1 188 ? -39.290 -7.786 10.888 1.00 57.69 188 PHE A CA 1
ATOM 1451 C C . PHE A 1 188 ? -40.644 -8.509 10.988 1.00 57.69 188 PHE A C 1
ATOM 1453 O O . PHE A 1 188 ? -41.632 -8.052 10.404 1.00 57.69 188 PHE A O 1
ATOM 1460 N N . VAL A 1 189 ? -40.725 -9.644 11.690 1.00 55.09 189 VAL A N 1
ATOM 1461 C CA . VAL A 1 189 ? -42.031 -10.243 11.991 1.00 55.09 189 VAL A CA 1
ATOM 1462 C C . VAL A 1 189 ? -42.755 -9.272 12.920 1.00 55.09 189 VAL A C 1
ATOM 1464 O O . VAL A 1 189 ? -42.368 -9.067 14.066 1.00 55.09 189 VAL A O 1
ATOM 1467 N N . LYS A 1 190 ? -43.762 -8.586 12.373 1.00 53.09 190 LYS A N 1
ATOM 1468 C CA . LYS A 1 190 ? -44.697 -7.777 13.149 1.00 53.09 190 LYS A CA 1
ATOM 1469 C C . LYS A 1 190 ? -45.488 -8.715 14.055 1.00 53.09 190 LYS A C 1
ATOM 1471 O O . LYS A 1 190 ? -46.479 -9.284 13.604 1.00 53.09 190 LYS A O 1
ATOM 1476 N N . ASP A 1 191 ? -45.123 -8.793 15.326 1.00 47.78 191 ASP A N 1
ATOM 1477 C CA . ASP A 1 191 ? -46.054 -9.233 16.363 1.00 47.78 191 ASP A CA 1
ATOM 1478 C C . ASP A 1 191 ? -46.960 -8.045 16.722 1.00 47.78 191 ASP A C 1
ATOM 1480 O O . ASP A 1 191 ? -46.785 -7.340 17.716 1.00 47.78 191 ASP A O 1
ATOM 1484 N N . GLY A 1 192 ? -47.911 -7.750 15.829 1.00 60.78 192 GLY A N 1
ATOM 1485 C CA . GLY A 1 192 ? -48.911 -6.702 16.039 1.00 60.78 192 GLY A CA 1
ATOM 1486 C C . GLY A 1 192 ? -48.323 -5.289 16.196 1.00 60.78 192 GLY A C 1
ATOM 1487 O O . GLY A 1 192 ? -47.701 -4.762 15.275 1.00 60.78 192 GLY A O 1
ATOM 1488 N N . ILE A 1 193 ? -48.597 -4.643 17.337 1.00 58.75 193 ILE A N 1
ATOM 1489 C CA . ILE A 1 193 ? -48.309 -3.219 17.628 1.00 58.75 193 ILE A CA 1
ATOM 1490 C C . ILE A 1 193 ? -46.880 -3.028 18.183 1.00 58.75 193 ILE A C 1
ATOM 1492 O O . ILE A 1 193 ? -46.411 -1.905 18.358 1.00 58.75 193 ILE A O 1
ATOM 1496 N N . THR A 1 194 ? -46.162 -4.115 18.458 1.00 55.34 194 THR A N 1
ATOM 1497 C CA . THR A 1 194 ? -44.873 -4.094 19.159 1.00 55.34 194 THR A CA 1
ATOM 1498 C C . THR A 1 194 ? -43.744 -4.592 18.264 1.00 55.34 194 THR A C 1
ATOM 1500 O O . THR A 1 194 ? -43.803 -5.674 17.690 1.00 55.34 194 THR A O 1
ATOM 1503 N N . CYS A 1 195 ? -42.694 -3.777 18.128 1.00 62.69 195 CYS A N 1
ATOM 1504 C CA . CYS A 1 195 ? -41.465 -4.164 17.440 1.00 62.69 195 CYS A CA 1
ATOM 1505 C C . CYS A 1 195 ? -40.650 -5.111 18.334 1.00 62.69 195 CYS A C 1
ATOM 1507 O O . CYS A 1 195 ? -40.198 -4.693 19.401 1.00 62.69 195 CYS A O 1
ATOM 1509 N N . HIS A 1 196 ? -40.425 -6.349 17.879 1.00 62.81 196 HIS A N 1
ATOM 1510 C CA . HIS A 1 196 ? -39.685 -7.389 18.610 1.00 62.81 196 HIS A CA 1
ATOM 1511 C C . HIS A 1 196 ? -38.264 -6.937 19.006 1.00 62.81 196 HIS A C 1
ATOM 1513 O O . HIS A 1 196 ? -37.776 -7.273 20.083 1.00 62.81 196 HIS A O 1
ATOM 1519 N N . ILE A 1 197 ? -37.612 -6.108 18.183 1.00 63.72 197 ILE A N 1
ATOM 1520 C CA . ILE A 1 197 ? -36.279 -5.549 18.474 1.00 63.72 197 ILE A CA 1
ATOM 1521 C C . ILE A 1 197 ? -36.343 -4.568 19.657 1.00 63.72 197 ILE A C 1
ATOM 1523 O O . ILE A 1 197 ? -35.502 -4.610 20.548 1.00 63.72 197 ILE A O 1
ATOM 1527 N N . CYS A 1 198 ? -37.379 -3.726 19.717 1.00 64.31 198 CYS A N 1
ATOM 1528 C CA . CYS A 1 198 ? -37.584 -2.773 20.813 1.00 64.31 198 CYS A CA 1
ATOM 1529 C C . CYS A 1 198 ? -38.046 -3.433 22.123 1.00 64.31 198 CYS A C 1
ATOM 1531 O O . CYS A 1 198 ? -38.137 -2.746 23.140 1.00 64.31 198 CYS A O 1
ATOM 1533 N N . GLN A 1 199 ? -38.439 -4.707 22.086 1.00 64.94 199 GLN A N 1
ATOM 1534 C CA . GLN A 1 199 ? -38.794 -5.496 23.266 1.00 64.94 199 GLN A CA 1
ATOM 1535 C C . GLN A 1 199 ? -37.555 -6.172 23.851 1.00 64.94 199 GLN A C 1
ATOM 1537 O O . GLN A 1 199 ? -37.274 -5.977 25.024 1.00 64.94 199 GLN A O 1
ATOM 1542 N N . VAL A 1 200 ? -36.759 -6.84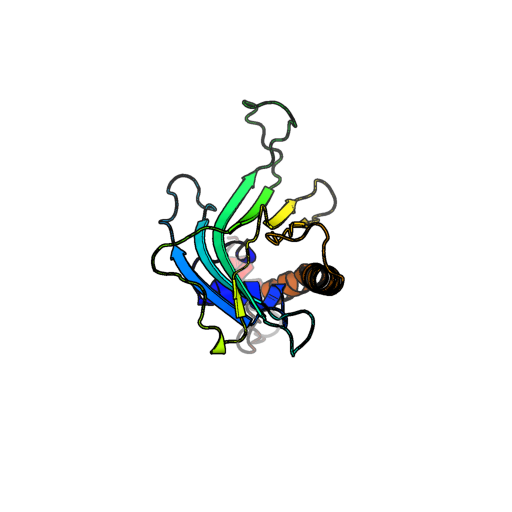2 23.010 1.00 64.50 200 VAL A N 1
ATOM 1543 C CA . VAL A 1 200 ? -35.514 -7.509 23.436 1.00 64.50 200 VAL A CA 1
ATOM 1544 C C . VAL A 1 200 ? -34.533 -6.518 24.067 1.00 64.50 200 VAL A C 1
ATOM 1546 O O . VAL A 1 200 ? -34.013 -6.783 25.142 1.00 64.50 200 VAL A O 1
ATOM 1549 N N . LEU A 1 201 ? -34.361 -5.332 23.471 1.00 58.25 201 LEU A N 1
ATOM 1550 C CA . LEU A 1 201 ? -33.499 -4.286 24.039 1.00 58.25 201 LEU A CA 1
ATOM 1551 C C . LEU A 1 201 ? -34.007 -3.730 25.382 1.00 58.25 201 LEU A C 1
ATOM 1553 O O . LEU A 1 201 ? -33.212 -3.254 26.177 1.00 58.25 201 LEU A O 1
ATOM 1557 N N . ARG A 1 202 ? -35.320 -3.789 25.651 1.00 56.22 202 ARG A N 1
ATOM 1558 C CA . ARG A 1 202 ? -35.903 -3.347 26.931 1.00 56.22 202 ARG A CA 1
ATOM 1559 C C . ARG A 1 202 ? -35.770 -4.387 28.041 1.00 56.22 202 ARG A C 1
ATOM 1561 O O . ARG A 1 202 ? -35.792 -4.013 29.210 1.00 56.22 202 ARG A O 1
ATOM 1568 N N . ASP A 1 203 ? -35.664 -5.660 27.680 1.00 56.72 203 ASP A N 1
ATOM 1569 C CA . ASP A 1 203 ? -35.494 -6.756 28.633 1.00 56.72 203 ASP A CA 1
ATOM 1570 C C . ASP A 1 203 ? -34.020 -6.944 29.040 1.00 56.72 203 ASP A C 1
ATOM 1572 O O . ASP A 1 203 ? -33.765 -7.417 30.140 1.00 56.72 203 ASP A O 1
ATOM 1576 N N . GLU A 1 204 ? -33.054 -6.521 28.213 1.00 53.38 204 GLU A N 1
ATOM 1577 C CA . GLU A 1 204 ? -31.621 -6.488 28.571 1.00 53.38 204 GLU A CA 1
ATOM 1578 C C . GLU A 1 204 ? -31.244 -5.324 29.513 1.00 53.38 204 GLU A C 1
ATOM 1580 O O . GLU A 1 204 ? -30.179 -5.344 30.126 1.00 53.38 204 GLU A O 1
ATOM 1585 N N . GLU A 1 205 ? -32.117 -4.320 29.659 1.00 48.38 205 GLU A N 1
ATOM 1586 C CA . GLU A 1 205 ? -31.944 -3.174 30.570 1.00 48.38 205 GLU A CA 1
ATOM 1587 C C . GLU A 1 205 ? -32.604 -3.380 31.957 1.00 48.38 205 GLU A C 1
ATOM 1589 O O . GLU A 1 205 ? -32.649 -2.444 32.762 1.00 48.38 205 GLU A O 1
ATOM 1594 N N . ARG A 1 206 ? -33.121 -4.582 32.256 1.00 40.50 206 ARG A N 1
ATOM 1595 C CA . ARG A 1 206 ? -33.691 -4.974 33.563 1.00 40.50 206 ARG A CA 1
ATOM 1596 C C . ARG A 1 206 ? -32.841 -6.012 34.282 1.00 40.50 206 ARG A C 1
ATOM 1598 O O . ARG A 1 206 ? -32.778 -5.905 35.528 1.00 40.50 206 ARG A O 1
#

Radius of gyration: 21.91 Å; chains: 1; bounding box: 69×34×57 Å

InterPro domains:
  IPR023393 START-like domain superfamily [G3DSA:3.30.530.20] (20-188)